Protein AF-A0A2Z6RQA3-F1 (afdb_monomer_lite)

Secondary structure (DSSP, 8-state):
-TTTTS---HHHHHHHIIIIIHHHHHHHHTT----HHHHHHHHHHHHHHHHHHTT--TTS-THHHHSTTTT-PPPHHHHHHHHHHHHHHHHHTS-SHHHHHHHHHHHHHHHHTT--S-GGG----TTS-S--TT-HHHHHHHHHHHTT-----SS--GGG----SSSBHHHHHHHH-TTS-HHHHHHHHHHHHTTT--BGGGGB-TTSSSBPPHHHHHHHTT----SSPPHHHHHHHHHHHT-TTHHHHHHHHHS---SSSSSSS----

Foldseek 3Di:
DVCQPDPDALVVLLCCCVPPVLVVVLVVCLLPDDDPVVLCVVCLVSLQSSCVRVVHDSPPDSCQLCPCVHNVRPRNVCVNLVVNLVVLVVLCPDPDPSVVVLVVLQLVLCLLLLPQAASLQDDDDPLHDCDDPPRSSSNSSSVCVVVVDHDDDPDPPPVRGDDDQFDFLLVLCCVLPVPDDPVLSSVLRNVCSVLVHTHPCVQADPVNPAGDDLVRSCVVSVHDPDDDDDPSVVVSRVSSVPDPCSVVSVVVRPDPPPDDDPDPPDDDD

pLDDT: mean 84.3, std 14.62, range [32.66, 95.56]

Organism: NCBI:txid94130

Radius of gyration: 26.57 Å; chains: 1; bounding box: 57×42×94 Å

Sequence (269 aa):
MAIRRKHITHAQAIYIVNTILLPRLEYRLKITIWEDGKYEEIFRPVMKEVKYKTRLPSNCHDNILLHSAQGKLKNLWRNQVGAQITEFLVTLNSKSKQADILKMRLKKAQLKLNITTCILLMEPDVTVPNKIQNNYAYNVMRKAHDYLFKFQPLAESEEWEIQIIGPSIRNFVYQQAPKMCKKDKELIIRKAAAFSIHGVLQLVTQDASGTLTWLQICDINKRPARGRIPRWFTLLRNLIQNAHDLENYYITSAKPNNKKRDSDINEKN

Structure (mmCIF, N/CA/C/O backbone):
data_AF-A0A2Z6RQA3-F1
#
_entry.id   AF-A0A2Z6RQA3-F1
#
loop_
_atom_site.group_PDB
_atom_site.id
_atom_site.type_symbol
_atom_site.label_atom_id
_atom_site.label_alt_id
_atom_site.label_comp_id
_atom_site.label_asym_id
_atom_site.label_entity_id
_atom_site.label_seq_id
_atom_site.pdbx_PDB_ins_code
_atom_site.Cartn_x
_atom_site.Cartn_y
_atom_site.Cartn_z
_atom_site.occupancy
_atom_site.B_iso_or_equiv
_atom_site.auth_seq_id
_atom_site.auth_comp_id
_atom_site.auth_asym_id
_atom_site.auth_atom_id
_atom_site.pdbx_PDB_model_num
ATOM 1 N N . MET A 1 1 ? 4.359 1.664 -34.649 1.00 51.19 1 MET A N 1
ATOM 2 C CA . MET A 1 1 ? 5.171 2.801 -34.143 1.00 51.19 1 MET A CA 1
ATOM 3 C C . MET A 1 1 ? 5.989 3.404 -35.288 1.00 51.19 1 MET A C 1
ATOM 5 O O . MET A 1 1 ? 6.329 2.674 -36.210 1.00 51.19 1 MET A O 1
ATOM 9 N N . ALA A 1 2 ? 6.353 4.693 -35.237 1.00 56.19 2 ALA A N 1
ATOM 10 C CA . ALA A 1 2 ? 7.110 5.389 -36.298 1.00 56.19 2 ALA A CA 1
ATOM 11 C C . ALA A 1 2 ? 8.529 4.825 -36.571 1.00 56.19 2 ALA A C 1
ATOM 13 O O . ALA A 1 2 ? 9.138 5.145 -37.588 1.00 56.19 2 ALA A O 1
ATOM 14 N N . ILE A 1 3 ? 9.055 3.971 -35.686 1.00 61.00 3 ILE A N 1
ATOM 15 C CA . ILE A 1 3 ? 10.410 3.399 -35.768 1.00 61.00 3 ILE A CA 1
ATOM 16 C C . ILE A 1 3 ? 10.509 2.234 -36.769 1.00 61.00 3 ILE A C 1
ATOM 18 O O . ILE A 1 3 ? 11.571 2.017 -37.354 1.00 61.00 3 ILE A O 1
ATOM 22 N N . ARG A 1 4 ? 9.410 1.511 -37.031 1.00 63.28 4 ARG A N 1
ATOM 23 C CA . ARG A 1 4 ? 9.416 0.309 -37.885 1.00 63.28 4 ARG A CA 1
ATOM 24 C C . ARG A 1 4 ? 10.016 0.571 -39.265 1.00 63.28 4 ARG A C 1
ATOM 26 O O . ARG A 1 4 ? 10.872 -0.182 -39.725 1.00 63.28 4 ARG A O 1
ATOM 33 N N . ARG A 1 5 ? 9.597 1.681 -39.880 1.00 69.88 5 ARG A N 1
ATOM 34 C CA . ARG A 1 5 ? 9.952 2.088 -41.248 1.00 69.88 5 ARG A CA 1
ATOM 35 C C . ARG A 1 5 ? 11.286 2.837 -41.349 1.00 69.88 5 ARG A C 1
ATOM 37 O O . ARG A 1 5 ? 11.742 3.084 -42.454 1.00 69.88 5 ARG A O 1
ATOM 44 N N . LYS A 1 6 ? 11.919 3.202 -40.226 1.00 73.88 6 LYS A N 1
ATOM 45 C CA . LYS A 1 6 ? 13.204 3.916 -40.248 1.00 73.88 6 LYS A CA 1
ATOM 46 C C . LYS A 1 6 ? 14.375 2.946 -40.412 1.00 73.88 6 LYS A C 1
ATOM 48 O O . LYS A 1 6 ? 14.418 1.905 -39.745 1.00 73.88 6 LYS A O 1
ATOM 53 N N . HIS A 1 7 ? 15.342 3.317 -41.250 1.00 78.19 7 HIS A N 1
ATOM 54 C CA . HIS A 1 7 ? 16.635 2.640 -41.375 1.00 78.19 7 HIS A CA 1
ATOM 55 C C . HIS A 1 7 ? 17.514 2.977 -40.165 1.00 78.19 7 HIS A C 1
ATOM 57 O O . HIS A 1 7 ? 18.368 3.852 -40.224 1.00 78.19 7 HIS A O 1
ATOM 63 N N . ILE A 1 8 ? 17.251 2.312 -39.041 1.00 85.31 8 ILE A N 1
ATOM 64 C CA . ILE A 1 8 ? 18.075 2.387 -37.831 1.00 85.31 8 ILE A CA 1
ATOM 65 C C . ILE A 1 8 ? 18.544 0.989 -37.440 1.00 85.31 8 ILE A C 1
ATOM 67 O O . ILE A 1 8 ? 17.827 0.005 -37.655 1.00 85.31 8 ILE A O 1
ATOM 71 N N . THR A 1 9 ? 19.735 0.905 -36.852 1.00 86.50 9 THR A N 1
ATOM 72 C CA . THR A 1 9 ? 20.283 -0.351 -36.33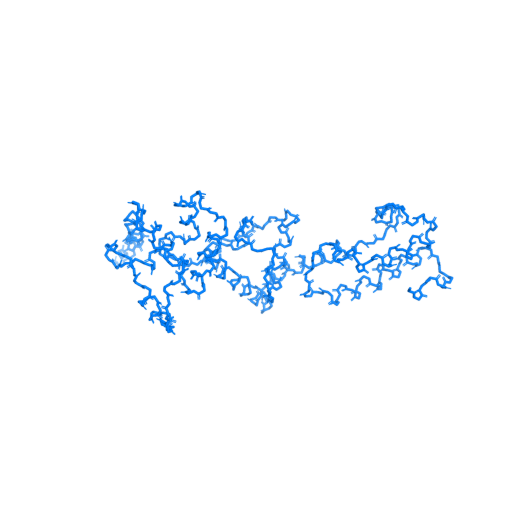2 1.00 86.50 9 THR A CA 1
ATOM 73 C C . THR A 1 9 ? 19.535 -0.791 -35.071 1.00 86.50 9 THR A C 1
ATOM 75 O O . THR A 1 9 ? 18.864 0.003 -34.404 1.00 86.50 9 THR A O 1
ATOM 78 N N . HIS A 1 10 ? 19.655 -2.070 -34.708 1.00 86.19 10 HIS A N 1
ATOM 79 C CA . HIS A 1 10 ? 19.066 -2.579 -33.468 1.00 86.19 10 HIS A CA 1
ATOM 80 C C . HIS A 1 10 ? 19.624 -1.859 -32.228 1.00 86.19 10 HIS A C 1
ATOM 82 O O . HIS A 1 10 ? 18.860 -1.514 -31.329 1.00 86.19 10 HIS A O 1
ATOM 88 N N . ALA A 1 11 ? 20.927 -1.557 -32.213 1.00 89.00 11 ALA A N 1
ATOM 89 C CA . ALA A 1 11 ? 21.574 -0.817 -31.134 1.00 89.00 11 ALA A CA 1
ATOM 90 C C . ALA A 1 11 ? 21.005 0.605 -30.998 1.00 89.00 11 ALA A C 1
ATOM 92 O O . ALA A 1 11 ? 20.689 1.038 -29.891 1.00 89.00 11 ALA A O 1
ATOM 93 N N . GLN A 1 12 ? 20.783 1.303 -32.118 1.00 90.44 12 GLN A N 1
ATOM 94 C CA . GLN A 1 12 ? 20.119 2.611 -32.123 1.00 90.44 12 GLN A CA 1
ATOM 95 C C . GLN A 1 12 ? 18.673 2.518 -31.614 1.00 90.44 12 GLN A C 1
ATOM 97 O O . GLN A 1 12 ? 18.237 3.376 -30.849 1.00 90.44 12 GLN A O 1
ATOM 102 N N . ALA A 1 13 ? 17.928 1.472 -31.990 1.00 90.06 13 ALA A N 1
ATOM 103 C CA . ALA A 1 13 ? 16.567 1.259 -31.500 1.00 90.06 13 ALA A CA 1
ATOM 104 C C . ALA A 1 13 ? 16.533 1.049 -29.975 1.00 90.06 13 ALA A C 1
ATOM 106 O O . ALA A 1 13 ? 15.758 1.710 -29.285 1.00 90.06 13 ALA A O 1
ATOM 107 N N . ILE A 1 14 ? 17.405 0.184 -29.445 1.00 91.38 14 ILE A N 1
ATOM 108 C CA . ILE A 1 14 ? 17.539 -0.063 -28.001 1.00 91.38 14 ILE A CA 1
ATOM 109 C C . ILE A 1 14 ? 17.954 1.217 -27.270 1.00 91.38 14 ILE A C 1
ATOM 111 O O . ILE A 1 14 ? 17.375 1.542 -26.234 1.00 91.38 14 ILE A O 1
ATOM 115 N N . TYR A 1 15 ? 18.898 1.981 -27.825 1.00 92.38 15 TYR A N 1
ATOM 116 C CA . TYR A 1 15 ? 19.316 3.264 -27.263 1.00 92.38 15 TYR A CA 1
ATOM 117 C C . TYR A 1 15 ? 18.152 4.258 -27.174 1.00 92.38 15 TYR A C 1
ATOM 119 O O . TYR A 1 15 ? 17.917 4.831 -26.114 1.00 92.38 15 TYR A O 1
ATOM 127 N N . ILE A 1 16 ? 17.368 4.425 -28.244 1.00 92.06 16 ILE A N 1
ATOM 128 C CA . ILE A 1 16 ? 16.188 5.305 -28.236 1.00 92.06 16 ILE A CA 1
ATOM 129 C C . ILE A 1 16 ? 15.188 4.861 -27.162 1.0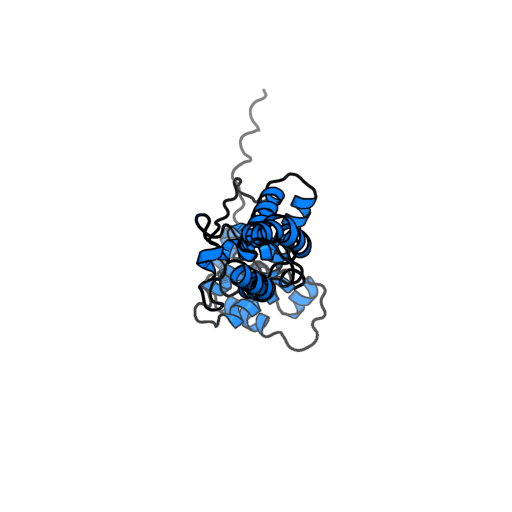0 92.06 16 ILE A C 1
ATOM 131 O O . ILE A 1 16 ? 14.645 5.698 -26.438 1.00 92.06 16 ILE A O 1
ATOM 135 N N . VAL A 1 17 ? 14.949 3.553 -27.028 1.00 92.81 17 VAL A N 1
ATOM 136 C CA . VAL A 1 17 ? 14.043 3.040 -25.994 1.00 92.81 17 VAL A CA 1
ATOM 137 C C . VAL A 1 17 ? 14.576 3.360 -24.597 1.00 92.81 17 VAL A C 1
ATOM 139 O O . VAL A 1 17 ? 13.856 3.951 -23.795 1.00 92.81 17 VAL A O 1
ATOM 142 N N . ASN A 1 18 ? 15.838 3.035 -24.322 1.00 93.94 18 ASN A N 1
ATOM 143 C CA . ASN A 1 18 ? 16.437 3.195 -22.999 1.00 93.94 18 ASN A CA 1
ATOM 144 C C . ASN A 1 18 ? 16.638 4.658 -22.583 1.00 93.94 18 ASN A C 1
ATOM 146 O O . ASN A 1 18 ? 16.478 4.972 -21.406 1.00 93.94 18 ASN A O 1
ATOM 150 N N . THR A 1 19 ? 17.000 5.529 -23.524 1.00 94.06 19 THR A N 1
ATOM 151 C CA . THR A 1 19 ? 17.442 6.904 -23.242 1.00 94.06 19 THR A CA 1
ATOM 152 C C . THR A 1 19 ? 16.334 7.934 -23.453 1.00 94.06 19 THR A C 1
ATOM 154 O O . THR A 1 19 ? 16.368 8.999 -22.848 1.00 94.06 19 THR A O 1
ATOM 157 N N . ILE A 1 20 ? 15.335 7.643 -24.293 1.00 93.06 20 ILE A N 1
ATOM 158 C CA . ILE A 1 20 ? 14.270 8.605 -24.619 1.00 93.06 20 ILE A CA 1
ATOM 159 C C . ILE A 1 20 ? 12.913 8.096 -24.150 1.00 93.06 20 ILE A C 1
ATOM 161 O O . ILE A 1 20 ? 12.200 8.804 -23.438 1.00 93.06 20 ILE A O 1
ATOM 165 N N . LEU A 1 21 ? 12.523 6.886 -24.560 1.00 93.06 21 LEU A N 1
ATOM 166 C CA . LEU A 1 21 ? 11.172 6.397 -24.293 1.00 93.06 21 LEU A CA 1
ATOM 167 C C . LEU A 1 21 ? 10.963 6.089 -22.811 1.00 93.06 21 LEU A C 1
ATOM 169 O O . LEU A 1 21 ? 9.986 6.563 -22.235 1.00 93.06 21 LEU A O 1
ATOM 173 N N . LEU A 1 22 ? 11.867 5.316 -22.204 1.00 92.88 22 LEU A N 1
ATOM 174 C CA . LEU A 1 22 ? 11.743 4.923 -20.804 1.00 92.88 22 LEU A CA 1
ATOM 175 C C . LEU A 1 22 ? 11.739 6.133 -19.863 1.00 92.88 22 LEU A C 1
ATOM 177 O O . LEU A 1 22 ? 10.784 6.218 -19.101 1.00 92.88 22 LEU A O 1
ATOM 181 N N . PRO A 1 23 ? 12.652 7.121 -19.961 1.00 93.00 23 PRO A N 1
ATOM 182 C CA . PRO A 1 23 ? 12.587 8.305 -19.099 1.00 93.00 23 PRO A CA 1
ATOM 183 C C . PRO A 1 23 ? 11.299 9.122 -19.273 1.00 93.00 23 PRO A C 1
ATOM 185 O O . PRO A 1 23 ? 10.740 9.633 -18.304 1.00 93.00 23 PRO A O 1
ATOM 188 N N . ARG A 1 24 ? 10.771 9.222 -20.503 1.00 94.06 24 ARG A N 1
ATOM 189 C CA . ARG A 1 24 ? 9.484 9.897 -20.751 1.00 94.06 24 ARG A CA 1
ATOM 190 C C . ARG A 1 24 ? 8.316 9.158 -20.108 1.00 94.06 24 ARG A C 1
ATOM 192 O O . ARG A 1 24 ? 7.432 9.804 -19.548 1.00 94.06 24 ARG A O 1
ATOM 199 N N . LEU A 1 25 ? 8.293 7.829 -20.208 1.00 92.50 25 LEU A N 1
ATOM 200 C CA . LEU A 1 25 ? 7.291 7.008 -19.532 1.00 92.50 25 LEU A CA 1
ATOM 201 C C . LEU A 1 25 ? 7.449 7.114 -18.016 1.00 92.50 25 LEU A C 1
ATOM 203 O O . LEU A 1 25 ? 6.456 7.317 -17.331 1.00 92.50 25 LEU A O 1
ATOM 207 N N . GLU A 1 26 ? 8.678 7.080 -17.512 1.00 91.50 26 GLU A N 1
ATOM 208 C CA . GLU A 1 26 ? 8.975 7.174 -16.087 1.00 91.50 26 GLU A CA 1
ATOM 209 C C . GLU A 1 26 ? 8.434 8.458 -15.471 1.00 91.50 26 GLU A C 1
ATOM 211 O O . GLU A 1 26 ? 7.693 8.421 -14.487 1.00 91.50 26 GLU A O 1
ATOM 216 N N . TYR A 1 27 ? 8.684 9.587 -16.133 1.00 92.81 27 TYR A N 1
ATOM 217 C CA . TYR A 1 27 ? 8.136 10.874 -15.729 1.00 92.81 27 TYR A CA 1
ATOM 218 C C . TYR A 1 27 ? 6.599 10.892 -15.737 1.00 92.81 27 TYR A C 1
ATOM 220 O O . TYR A 1 27 ? 5.971 11.349 -14.781 1.00 92.81 27 TYR A O 1
ATOM 228 N N . ARG A 1 28 ? 5.964 10.371 -16.796 1.00 91.44 28 ARG A N 1
ATOM 229 C CA . ARG A 1 28 ? 4.493 10.339 -16.919 1.00 91.44 28 ARG A CA 1
ATOM 230 C C . ARG A 1 28 ? 3.838 9.413 -15.894 1.00 91.44 28 ARG A C 1
ATOM 232 O O . ARG A 1 28 ? 2.725 9.686 -15.451 1.00 91.44 28 ARG A O 1
ATOM 239 N N . LEU A 1 29 ? 4.517 8.332 -15.525 1.00 91.38 29 LEU A N 1
ATOM 240 C CA . LEU A 1 29 ? 4.022 7.308 -14.609 1.00 91.38 29 LEU A CA 1
ATOM 241 C C . LEU A 1 29 ? 4.475 7.522 -13.168 1.00 91.38 29 LEU A C 1
ATOM 243 O O . LEU A 1 29 ? 4.077 6.757 -12.296 1.00 91.38 29 LEU A O 1
ATOM 247 N N . LYS A 1 30 ? 5.240 8.582 -12.893 1.00 89.25 30 LYS A N 1
ATOM 248 C CA . LYS A 1 30 ? 5.868 8.855 -11.598 1.00 89.25 30 LYS A CA 1
ATOM 249 C C . LYS A 1 30 ? 4.939 8.621 -10.405 1.00 89.25 30 LYS A C 1
ATOM 251 O O . LYS A 1 30 ? 5.277 7.865 -9.506 1.00 89.25 30 LYS A O 1
ATOM 256 N N . ILE A 1 31 ? 3.732 9.185 -10.441 1.00 88.06 31 ILE A N 1
ATOM 257 C CA . ILE A 1 31 ? 2.745 9.113 -9.345 1.00 88.06 31 ILE A CA 1
ATOM 258 C C . ILE A 1 31 ? 1.706 7.990 -9.497 1.00 88.06 31 ILE A C 1
ATOM 260 O O . ILE A 1 31 ? 0.709 7.957 -8.771 1.00 88.06 31 ILE A O 1
ATOM 264 N N . THR A 1 32 ? 1.902 7.082 -10.451 1.00 88.31 32 THR A N 1
ATOM 265 C CA . THR A 1 32 ? 0.943 6.028 -10.787 1.00 88.31 32 THR A CA 1
ATOM 266 C C . THR A 1 32 ? 1.573 4.659 -10.594 1.00 88.31 32 THR A C 1
ATOM 268 O O . THR A 1 32 ? 2.633 4.370 -11.136 1.00 88.31 32 THR A O 1
ATOM 271 N N . ILE A 1 33 ? 0.888 3.797 -9.841 1.00 89.44 33 ILE A N 1
ATOM 272 C CA . ILE A 1 33 ? 1.284 2.398 -9.660 1.00 89.44 33 ILE A CA 1
ATOM 273 C C . ILE A 1 33 ? 0.252 1.493 -10.308 1.00 89.44 33 ILE A C 1
ATOM 275 O O . ILE A 1 33 ? -0.951 1.549 -9.995 1.00 89.44 33 ILE A O 1
ATOM 279 N N . TRP A 1 34 ? 0.758 0.648 -11.198 1.00 89.06 34 TRP A N 1
ATOM 280 C CA . TRP A 1 34 ? 0.010 -0.403 -11.861 1.00 89.06 34 TRP A CA 1
ATOM 281 C C . TRP A 1 34 ? 0.427 -1.796 -11.399 1.00 89.06 34 TRP A C 1
ATOM 283 O O . TRP A 1 34 ? 1.461 -1.995 -10.761 1.00 89.06 34 TRP A O 1
ATOM 293 N N . GLU A 1 35 ? -0.420 -2.754 -11.749 1.00 87.50 35 GLU A N 1
ATOM 294 C CA . GLU A 1 35 ? -0.085 -4.172 -11.740 1.00 87.50 35 GLU A CA 1
ATOM 295 C C . GLU A 1 35 ? 0.927 -4.474 -12.852 1.00 87.50 35 GLU A C 1
ATOM 297 O O . GLU A 1 35 ? 0.943 -3.801 -13.887 1.00 87.50 35 GLU A O 1
ATOM 302 N N . ASP A 1 36 ? 1.760 -5.496 -12.651 1.00 88.19 36 ASP A N 1
ATOM 303 C CA . ASP A 1 36 ? 2.897 -5.780 -13.538 1.00 88.19 36 ASP A CA 1
ATOM 304 C C . ASP A 1 36 ? 2.444 -6.063 -14.978 1.00 88.19 36 ASP A C 1
ATOM 306 O O . ASP A 1 36 ? 2.992 -5.499 -15.928 1.00 88.19 36 ASP A O 1
ATOM 310 N N . GLY A 1 37 ? 1.339 -6.800 -15.137 1.00 89.75 37 GLY A N 1
ATOM 311 C CA . GLY A 1 37 ? 0.752 -7.093 -16.446 1.00 89.75 37 GLY A CA 1
ATOM 312 C C . GLY A 1 37 ? 0.342 -5.848 -17.242 1.00 89.75 37 GLY A C 1
ATOM 313 O O . GLY A 1 37 ? 0.373 -5.867 -18.474 1.00 89.75 37 GLY A O 1
ATOM 314 N N . LYS A 1 38 ? 0.022 -4.725 -16.580 1.00 91.44 38 LYS A N 1
ATOM 315 C CA . LYS A 1 38 ? -0.343 -3.487 -17.284 1.00 91.44 38 LYS A CA 1
ATOM 316 C C . LYS A 1 38 ? 0.871 -2.790 -17.893 1.00 91.44 38 LYS A C 1
ATOM 318 O O . LYS A 1 38 ? 0.775 -2.241 -18.991 1.00 91.44 38 LYS A O 1
ATOM 323 N N . TYR A 1 39 ? 2.017 -2.834 -17.211 1.00 91.88 39 TYR A N 1
ATOM 324 C CA . TYR A 1 39 ? 3.273 -2.344 -17.779 1.00 91.88 39 TYR A CA 1
ATOM 325 C C . TYR A 1 39 ? 3.670 -3.171 -19.003 1.00 91.88 39 TYR A C 1
ATOM 327 O O . TYR A 1 39 ? 4.063 -2.604 -20.023 1.00 91.88 39 TYR A O 1
ATOM 335 N N . GLU A 1 40 ? 3.517 -4.495 -18.929 1.00 90.12 40 GLU A N 1
ATOM 336 C CA . GLU A 1 40 ? 3.791 -5.394 -20.052 1.00 90.12 40 GLU A CA 1
ATOM 337 C C . GLU A 1 40 ? 2.869 -5.130 -21.242 1.00 90.12 40 GLU A C 1
ATOM 339 O O . GLU A 1 40 ? 3.342 -5.048 -22.373 1.00 90.12 40 GLU A O 1
ATOM 344 N N . GLU A 1 41 ? 1.569 -4.940 -21.008 1.00 92.50 41 GLU A N 1
ATOM 345 C CA . GLU A 1 41 ? 0.598 -4.599 -22.053 1.00 92.50 41 GLU A CA 1
ATOM 346 C C . GLU A 1 41 ? 1.013 -3.335 -22.820 1.00 92.50 41 GLU A C 1
ATOM 348 O O . GLU A 1 41 ? 1.044 -3.334 -24.053 1.00 92.50 41 GLU A O 1
ATOM 353 N N . ILE A 1 42 ? 1.395 -2.281 -22.094 1.00 90.94 42 ILE A N 1
ATOM 354 C CA . ILE A 1 42 ? 1.804 -0.994 -22.669 1.00 90.94 42 ILE A CA 1
ATOM 355 C C . ILE A 1 42 ? 3.152 -1.094 -23.382 1.00 90.94 42 ILE A C 1
ATOM 357 O O . ILE A 1 42 ? 3.359 -0.442 -24.408 1.00 90.94 42 ILE A O 1
ATOM 361 N N . PHE A 1 43 ? 4.074 -1.909 -22.870 1.00 91.62 43 PHE A N 1
ATOM 362 C CA . PHE A 1 43 ? 5.405 -2.062 -23.453 1.00 91.62 43 PHE A CA 1
ATOM 363 C C . PHE A 1 43 ? 5.453 -3.085 -24.598 1.00 91.62 43 PHE A C 1
ATOM 365 O O . PHE A 1 43 ? 6.382 -3.072 -25.408 1.00 91.62 43 PHE A O 1
ATOM 372 N N . ARG A 1 44 ? 4.427 -3.931 -24.741 1.00 91.25 44 ARG A N 1
ATOM 373 C CA . ARG A 1 44 ? 4.327 -4.969 -25.779 1.00 91.25 44 ARG A CA 1
ATOM 374 C C . ARG A 1 44 ? 4.572 -4.456 -27.205 1.00 91.25 44 ARG A C 1
ATOM 376 O O . ARG A 1 44 ? 5.295 -5.129 -27.943 1.00 91.25 44 ARG A O 1
ATOM 383 N N . PRO A 1 45 ? 4.032 -3.300 -27.644 1.00 91.25 45 PRO A N 1
ATOM 384 C CA . PRO A 1 45 ? 4.320 -2.774 -28.975 1.00 91.25 45 PRO A CA 1
ATOM 385 C C . PRO A 1 45 ? 5.800 -2.425 -29.155 1.00 91.25 45 PRO A C 1
ATOM 387 O O . PRO A 1 45 ? 6.359 -2.714 -30.206 1.00 91.25 45 PRO A O 1
ATOM 390 N N . VAL A 1 46 ? 6.448 -1.864 -28.128 1.00 90.75 46 VAL A N 1
ATOM 391 C CA . VAL A 1 46 ? 7.887 -1.548 -28.147 1.00 90.75 46 VAL A CA 1
ATOM 392 C C . VAL A 1 46 ? 8.696 -2.827 -28.304 1.00 90.75 46 VAL A C 1
ATOM 394 O O . VAL A 1 46 ? 9.559 -2.910 -29.174 1.00 90.75 46 VAL A O 1
ATOM 397 N N . MET A 1 47 ? 8.363 -3.849 -27.515 1.00 91.19 47 MET A N 1
ATOM 398 C CA . MET A 1 47 ? 9.036 -5.143 -27.557 1.00 91.19 47 MET A CA 1
ATOM 399 C C . MET A 1 47 ? 8.955 -5.791 -28.946 1.00 91.19 47 MET A C 1
ATOM 401 O O . MET A 1 47 ? 9.964 -6.260 -29.470 1.00 91.19 47 MET A O 1
ATOM 405 N N . LYS A 1 48 ? 7.778 -5.756 -29.589 1.00 90.50 48 LYS A N 1
ATOM 406 C CA . LYS A 1 48 ? 7.597 -6.261 -30.962 1.00 90.50 48 LYS A CA 1
ATOM 407 C C . LYS A 1 48 ? 8.502 -5.545 -31.969 1.00 90.50 48 LYS A C 1
ATOM 409 O O . LYS A 1 48 ? 9.099 -6.196 -32.823 1.00 90.50 48 LYS A O 1
ATOM 414 N N . GLU A 1 49 ? 8.615 -4.224 -31.868 1.00 88.75 49 GLU A N 1
ATOM 415 C CA . GLU A 1 49 ? 9.455 -3.426 -32.769 1.00 88.75 49 GLU A CA 1
ATOM 416 C C . GLU A 1 49 ? 10.950 -3.706 -32.548 1.00 88.75 49 GLU A C 1
ATOM 418 O O . GLU A 1 49 ? 11.700 -3.829 -33.517 1.00 88.75 49 GLU A O 1
ATOM 423 N N . VAL A 1 50 ? 11.389 -3.862 -31.293 1.00 89.88 50 VAL A N 1
ATOM 424 C CA . VAL A 1 50 ? 12.786 -4.205 -30.983 1.00 89.88 50 VAL A CA 1
ATOM 425 C C . VAL A 1 50 ? 13.131 -5.598 -31.510 1.00 89.88 50 VAL A C 1
ATOM 427 O O . VAL A 1 50 ? 14.139 -5.722 -32.201 1.00 89.88 50 VAL A O 1
ATOM 430 N N . LYS A 1 51 ? 12.276 -6.611 -31.289 1.00 91.38 51 LYS A N 1
ATOM 431 C CA . LYS A 1 51 ? 12.468 -7.968 -31.843 1.00 91.38 51 LYS A CA 1
ATOM 432 C C . LYS A 1 51 ? 12.607 -7.957 -33.362 1.00 91.38 51 LYS A C 1
ATOM 434 O O . LYS A 1 51 ? 13.505 -8.589 -33.909 1.00 91.38 51 LYS A O 1
ATOM 439 N N . TYR A 1 52 ? 11.759 -7.186 -34.043 1.00 90.44 52 TYR A N 1
ATOM 440 C CA . TYR A 1 52 ? 11.846 -7.027 -35.493 1.00 90.44 52 TYR A CA 1
ATOM 441 C C . TYR A 1 52 ? 13.199 -6.438 -35.923 1.00 90.44 52 TYR A C 1
ATOM 443 O O . TYR A 1 52 ? 13.829 -6.939 -36.852 1.00 90.44 52 TYR A O 1
ATOM 451 N N . LYS A 1 53 ? 13.691 -5.403 -35.226 1.00 88.00 53 LYS A N 1
ATOM 452 C CA . LYS A 1 53 ? 14.986 -4.770 -35.535 1.00 88.00 53 LYS A CA 1
ATOM 453 C C . LYS A 1 53 ? 16.186 -5.658 -35.201 1.00 88.00 53 LYS A C 1
ATOM 455 O O . LYS A 1 53 ? 17.192 -5.571 -35.899 1.00 88.00 53 LYS A O 1
ATOM 460 N N . THR A 1 54 ? 16.088 -6.519 -34.191 1.00 87.25 54 THR A N 1
ATOM 461 C CA . THR A 1 54 ? 17.125 -7.506 -33.846 1.00 87.25 54 THR A CA 1
ATOM 462 C C . THR A 1 54 ? 17.038 -8.791 -34.669 1.00 87.25 54 THR A C 1
ATOM 464 O O . THR A 1 54 ? 17.843 -9.690 -34.449 1.00 87.25 54 THR A O 1
ATOM 467 N N . ARG A 1 55 ? 16.092 -8.887 -35.618 1.00 88.50 55 ARG A N 1
ATOM 468 C CA . ARG A 1 55 ? 15.811 -10.100 -36.408 1.00 88.50 55 ARG A CA 1
ATOM 469 C C . ARG A 1 55 ? 15.474 -11.319 -35.540 1.00 88.50 55 ARG A C 1
ATOM 471 O O . ARG A 1 55 ? 15.680 -12.455 -35.956 1.00 88.50 55 ARG A O 1
ATOM 478 N N . LEU A 1 56 ? 14.944 -11.088 -34.339 1.00 89.75 56 LEU A N 1
ATOM 479 C CA . LEU A 1 56 ? 14.452 -12.159 -33.484 1.00 89.75 56 LEU A CA 1
ATOM 480 C C . LEU A 1 56 ? 13.029 -12.552 -33.902 1.00 89.75 56 LEU A C 1
ATOM 482 O O . LEU A 1 56 ? 12.216 -11.672 -34.213 1.00 89.75 56 LEU A O 1
ATOM 486 N N . PRO A 1 57 ? 12.687 -13.850 -33.848 1.00 89.56 57 PRO A N 1
ATOM 487 C CA . PRO A 1 57 ? 11.315 -14.307 -34.012 1.00 89.56 57 PRO A CA 1
ATOM 488 C C . PRO A 1 57 ? 10.360 -13.599 -33.043 1.00 89.56 57 PRO A C 1
ATOM 490 O O . PRO A 1 57 ? 10.704 -13.318 -31.894 1.00 89.56 57 PRO A O 1
ATOM 493 N N . SER A 1 58 ? 9.123 -13.334 -33.464 1.00 84.94 58 SER A N 1
ATOM 494 C CA . SER A 1 58 ? 8.141 -12.644 -32.612 1.00 84.94 58 SER A CA 1
ATOM 495 C C . SER A 1 58 ? 7.788 -13.423 -31.338 1.00 84.94 58 SER A C 1
ATOM 497 O O . SER A 1 58 ? 7.460 -12.807 -30.323 1.00 84.94 58 SER A O 1
ATOM 499 N N . ASN A 1 59 ? 7.877 -14.757 -31.393 1.00 86.81 59 ASN A N 1
ATOM 500 C CA . ASN A 1 59 ? 7.656 -15.691 -30.283 1.00 86.81 59 ASN A CA 1
ATOM 501 C C . ASN A 1 59 ? 8.898 -15.906 -29.395 1.00 86.81 59 ASN A C 1
ATOM 503 O O . ASN A 1 59 ? 8.798 -16.584 -28.378 1.00 86.81 59 ASN A O 1
ATOM 507 N N . CYS A 1 60 ? 10.051 -15.330 -29.750 1.00 88.75 60 CYS A N 1
ATOM 508 C CA . CYS A 1 60 ? 11.263 -15.384 -28.936 1.00 88.75 60 CYS A CA 1
ATOM 509 C C . CYS A 1 60 ? 10.992 -14.822 -27.535 1.00 88.75 60 CYS A C 1
ATOM 511 O O . CYS A 1 60 ? 10.319 -13.800 -27.409 1.00 88.75 60 CYS A O 1
ATOM 513 N N . HIS A 1 61 ? 11.534 -15.438 -26.484 1.00 90.44 61 HIS A N 1
ATOM 514 C CA . HIS A 1 61 ? 11.320 -14.966 -25.117 1.00 90.44 61 HIS A CA 1
ATOM 515 C C . HIS A 1 61 ? 11.967 -13.583 -24.890 1.00 90.44 61 HIS A C 1
ATOM 517 O O . HIS A 1 61 ? 13.115 -13.358 -25.280 1.00 90.44 61 HIS A O 1
ATOM 523 N N . ASP A 1 62 ? 11.256 -12.661 -24.228 1.00 90.19 62 ASP A N 1
ATOM 524 C CA . ASP A 1 62 ? 11.693 -11.263 -24.033 1.00 90.19 62 ASP A CA 1
ATOM 525 C C . ASP A 1 62 ? 13.004 -11.153 -23.240 1.00 90.19 62 ASP A C 1
ATOM 527 O O . ASP A 1 62 ? 13.794 -10.235 -23.458 1.00 90.19 62 ASP A O 1
ATOM 531 N N . ASN A 1 63 ? 13.268 -12.123 -22.361 1.00 89.00 63 ASN A N 1
ATOM 532 C CA . ASN A 1 63 ? 14.496 -12.205 -21.562 1.00 89.00 63 ASN A CA 1
ATOM 533 C C . ASN A 1 63 ? 15.783 -12.080 -22.389 1.00 89.00 63 ASN A C 1
ATOM 535 O O . ASN A 1 63 ? 16.734 -11.495 -21.888 1.00 89.00 63 ASN A O 1
ATOM 539 N N . ILE A 1 64 ? 15.814 -12.546 -23.642 1.00 90.38 64 ILE A N 1
ATOM 540 C CA . ILE A 1 64 ? 16.992 -12.400 -24.520 1.00 90.38 64 ILE A CA 1
ATOM 541 C C . ILE A 1 64 ? 17.321 -10.919 -24.762 1.00 90.38 64 ILE A C 1
ATOM 543 O O . ILE A 1 64 ? 18.480 -10.505 -24.747 1.00 90.38 64 ILE A O 1
ATOM 547 N N . LEU A 1 65 ? 16.291 -10.085 -24.924 1.00 91.19 65 LEU A N 1
ATOM 548 C CA . LEU A 1 65 ? 16.461 -8.644 -25.092 1.00 91.19 65 LEU A CA 1
ATOM 549 C C . LEU A 1 65 ? 16.735 -7.936 -23.762 1.00 91.19 65 LEU A C 1
ATOM 551 O O . LEU A 1 65 ? 17.503 -6.976 -23.720 1.00 91.19 65 LEU A O 1
ATOM 555 N N . LEU A 1 66 ? 16.112 -8.407 -22.682 1.00 90.44 66 LEU A N 1
ATOM 556 C CA . LEU A 1 66 ? 16.217 -7.794 -21.358 1.00 90.44 66 LEU A CA 1
ATOM 557 C C . LEU A 1 66 ? 17.518 -8.136 -20.619 1.00 90.44 66 LEU A C 1
ATOM 559 O O . LEU A 1 66 ? 17.885 -7.449 -19.666 1.00 90.44 66 LEU A O 1
ATOM 563 N N . HIS A 1 67 ? 18.210 -9.200 -21.026 1.00 88.94 67 HIS A N 1
ATOM 564 C CA . HIS A 1 67 ? 19.446 -9.630 -20.392 1.00 88.94 67 HIS A CA 1
ATOM 565 C C . HIS A 1 67 ? 20.585 -8.633 -20.661 1.00 88.94 67 HIS A C 1
ATOM 567 O O . HIS A 1 67 ? 20.828 -8.221 -21.800 1.00 88.94 67 HIS A O 1
ATOM 573 N N . SER A 1 68 ? 21.320 -8.266 -19.608 1.00 81.44 68 SER A N 1
ATOM 574 C CA . SER A 1 68 ? 22.381 -7.249 -19.652 1.00 81.44 68 SER A CA 1
ATOM 575 C C . SER A 1 68 ? 23.558 -7.632 -20.555 1.00 81.44 68 SER A C 1
ATOM 577 O O . SER A 1 68 ? 24.181 -6.752 -21.147 1.00 81.44 68 SER A O 1
ATOM 579 N N . ALA A 1 69 ? 23.851 -8.926 -20.703 1.00 78.88 69 ALA A N 1
ATOM 580 C CA . ALA A 1 69 ? 24.931 -9.392 -21.577 1.00 78.88 69 ALA A CA 1
ATOM 581 C C . ALA A 1 69 ? 24.541 -9.453 -23.065 1.00 78.88 69 ALA A C 1
ATOM 583 O O . ALA A 1 69 ? 25.422 -9.503 -23.915 1.00 78.88 69 ALA A O 1
ATOM 584 N N . GLN A 1 70 ? 23.242 -9.467 -23.386 1.00 79.06 70 GLN A N 1
ATOM 585 C CA . GLN A 1 70 ? 22.749 -9.681 -24.751 1.00 79.06 70 GLN A CA 1
ATOM 586 C C . GLN A 1 70 ? 22.093 -8.409 -25.293 1.00 79.06 70 GLN A C 1
ATOM 588 O O . GLN A 1 70 ? 22.751 -7.593 -25.935 1.00 79.06 70 GLN A O 1
ATOM 593 N N . GLY A 1 71 ? 20.800 -8.215 -25.029 1.00 77.81 71 GLY A N 1
ATOM 594 C CA . GLY A 1 71 ? 20.053 -7.112 -25.625 1.00 77.81 71 GLY A CA 1
ATOM 595 C C . GLY A 1 71 ? 20.172 -5.774 -24.901 1.00 77.81 71 GLY A C 1
ATOM 596 O O . GLY A 1 71 ? 19.897 -4.752 -25.522 1.00 77.81 71 GLY A O 1
ATOM 597 N N . LYS A 1 72 ? 20.572 -5.737 -23.618 1.00 88.50 72 LYS A N 1
ATOM 598 C CA . LYS A 1 72 ? 20.690 -4.495 -22.814 1.00 88.50 72 LYS A CA 1
ATOM 599 C C . LYS A 1 72 ? 19.427 -3.614 -22.817 1.00 88.50 72 LYS A C 1
ATOM 601 O O . LYS A 1 72 ? 19.488 -2.436 -22.454 1.00 88.50 72 LYS A O 1
ATOM 606 N N . LEU A 1 73 ? 18.275 -4.149 -23.220 1.00 91.81 73 LEU A N 1
ATOM 607 C CA . LEU A 1 73 ? 17.010 -3.432 -23.197 1.00 91.81 73 LEU A CA 1
ATOM 608 C C . LEU A 1 73 ? 16.534 -3.373 -21.751 1.00 91.81 73 LEU A C 1
ATOM 610 O O . LEU A 1 73 ? 16.376 -4.404 -21.100 1.00 91.81 73 LEU A O 1
ATOM 614 N N . LYS A 1 74 ? 16.290 -2.175 -21.227 1.00 91.31 74 LYS A N 1
ATOM 615 C CA . LYS A 1 74 ? 15.770 -2.068 -19.870 1.00 91.31 74 LYS A CA 1
ATOM 616 C C . LYS A 1 74 ? 14.289 -2.442 -19.855 1.00 91.31 74 LYS A C 1
ATOM 618 O O . LYS A 1 74 ? 13.519 -2.085 -20.747 1.00 91.31 74 LYS A O 1
ATOM 623 N N . ASN A 1 75 ? 13.890 -3.159 -18.814 1.00 88.94 75 ASN A N 1
ATOM 624 C CA . ASN A 1 75 ? 12.500 -3.523 -18.602 1.00 88.94 75 ASN A CA 1
ATOM 625 C C . ASN A 1 75 ? 11.738 -2.326 -17.999 1.00 88.94 75 ASN A C 1
ATOM 627 O O . ASN A 1 75 ? 12.169 -1.772 -16.986 1.00 88.94 75 ASN A O 1
ATOM 631 N N . LEU A 1 76 ? 10.605 -1.947 -18.607 1.00 90.31 76 LEU A N 1
ATOM 632 C CA . LEU A 1 76 ? 9.791 -0.816 -18.151 1.00 90.31 76 LEU A CA 1
ATOM 633 C C . LEU A 1 76 ? 9.317 -0.979 -16.703 1.00 90.31 76 LEU A C 1
ATOM 635 O O . LEU A 1 76 ? 9.484 -0.052 -15.917 1.00 90.31 76 LEU A O 1
ATOM 639 N N . TRP A 1 77 ? 8.738 -2.131 -16.346 1.00 90.88 77 TRP A N 1
ATOM 640 C CA . TRP A 1 77 ? 8.199 -2.336 -15.001 1.00 90.88 77 TRP A CA 1
ATOM 641 C C . TRP A 1 77 ? 9.316 -2.314 -13.957 1.00 90.88 77 TRP A C 1
ATOM 643 O O . TRP A 1 77 ? 9.164 -1.659 -12.930 1.00 90.88 77 TRP A O 1
ATOM 653 N N . ARG A 1 78 ? 10.465 -2.951 -14.240 1.00 89.62 78 ARG A N 1
ATOM 654 C CA . ARG A 1 78 ? 11.614 -2.989 -13.311 1.00 89.62 78 ARG A CA 1
ATOM 655 C C . ARG A 1 78 ? 12.158 -1.598 -13.054 1.00 89.62 78 ARG A C 1
ATOM 657 O O . ARG A 1 78 ? 12.364 -1.229 -11.903 1.00 89.62 78 ARG A O 1
ATOM 664 N N . ASN A 1 79 ? 12.362 -0.832 -14.125 1.00 90.88 79 ASN A N 1
ATOM 665 C CA . ASN A 1 79 ? 12.831 0.541 -14.012 1.00 90.88 79 ASN A CA 1
ATOM 666 C C . ASN A 1 79 ? 11.835 1.401 -13.235 1.00 90.88 79 ASN A C 1
ATOM 668 O O . ASN A 1 79 ? 12.244 2.105 -12.319 1.00 90.88 79 ASN A O 1
ATOM 672 N N . GLN A 1 80 ? 10.544 1.317 -13.570 1.00 93.38 80 GLN A N 1
ATOM 673 C CA . GLN A 1 80 ? 9.520 2.145 -12.943 1.00 93.38 80 GLN A CA 1
ATOM 674 C C . GLN A 1 80 ? 9.386 1.851 -11.452 1.00 93.38 80 GLN A C 1
ATOM 676 O O . GLN A 1 80 ? 9.445 2.764 -10.633 1.00 93.38 80 GLN A O 1
ATOM 681 N N . VAL A 1 81 ? 9.204 0.577 -11.098 1.00 93.06 81 VAL A N 1
ATOM 682 C CA . VAL A 1 81 ? 9.021 0.156 -9.707 1.00 93.06 81 VAL A CA 1
ATOM 683 C C . VAL A 1 81 ? 10.281 0.456 -8.900 1.00 93.06 81 VAL A C 1
ATOM 685 O O . VAL A 1 81 ? 10.174 0.989 -7.799 1.00 93.06 81 VAL A O 1
ATOM 688 N N . GLY A 1 82 ? 11.466 0.199 -9.465 1.00 92.88 82 GLY A N 1
ATOM 689 C CA . GLY A 1 82 ? 12.740 0.557 -8.845 1.00 92.88 82 GLY A CA 1
ATOM 690 C C . GLY A 1 82 ? 12.832 2.053 -8.547 1.00 92.88 82 GLY A C 1
ATOM 691 O O . GLY A 1 82 ? 13.018 2.429 -7.395 1.00 92.88 82 GLY A O 1
ATOM 692 N N . ALA A 1 83 ? 12.610 2.907 -9.551 1.00 93.38 83 ALA A N 1
ATOM 693 C CA . ALA A 1 83 ? 12.652 4.360 -9.390 1.00 93.38 83 ALA A CA 1
ATOM 694 C C . ALA A 1 83 ? 11.649 4.864 -8.337 1.00 93.38 83 ALA A C 1
ATOM 696 O O . ALA A 1 83 ? 12.004 5.672 -7.480 1.00 93.38 83 ALA A O 1
ATOM 697 N N . GLN A 1 84 ? 10.416 4.350 -8.351 1.00 95.12 84 GLN A N 1
ATOM 698 C CA . GLN A 1 84 ? 9.370 4.734 -7.399 1.00 95.12 84 GLN A CA 1
ATOM 699 C C . GLN A 1 84 ? 9.699 4.319 -5.962 1.00 95.12 84 GLN A C 1
ATOM 701 O O . GLN A 1 84 ? 9.503 5.115 -5.043 1.00 95.12 84 GLN A O 1
ATOM 706 N N . ILE A 1 85 ? 10.202 3.098 -5.755 1.00 95.00 85 ILE A N 1
ATOM 707 C CA . ILE A 1 85 ? 10.619 2.616 -4.432 1.00 95.00 85 ILE A CA 1
ATOM 708 C C . ILE A 1 85 ? 11.821 3.423 -3.936 1.00 95.00 85 ILE A C 1
ATOM 710 O O . ILE A 1 85 ? 11.821 3.867 -2.788 1.00 95.00 85 ILE A O 1
ATOM 714 N N . THR A 1 86 ? 12.817 3.670 -4.791 1.00 94.62 86 THR A N 1
ATOM 715 C CA . THR A 1 86 ? 13.984 4.487 -4.439 1.00 94.62 86 THR A CA 1
ATOM 716 C C . THR A 1 86 ? 13.572 5.905 -4.052 1.00 94.62 86 THR A C 1
ATOM 718 O O . THR A 1 86 ? 13.961 6.375 -2.986 1.00 94.62 86 THR A O 1
ATOM 721 N N . GLU A 1 87 ? 12.744 6.577 -4.855 1.00 94.44 87 GLU A N 1
ATOM 722 C CA . GLU A 1 87 ? 12.255 7.922 -4.533 1.00 94.44 87 GLU A CA 1
ATOM 723 C C . GLU A 1 87 ? 11.447 7.930 -3.230 1.00 94.44 87 GLU A C 1
ATOM 725 O O . GLU A 1 87 ? 11.619 8.827 -2.402 1.00 94.44 87 GLU A O 1
ATOM 730 N N . PHE A 1 88 ? 10.593 6.926 -3.020 1.00 95.12 88 PHE A N 1
ATOM 731 C CA . PHE A 1 88 ? 9.832 6.769 -1.785 1.00 95.12 88 PHE A CA 1
ATOM 732 C C . PHE A 1 88 ? 10.752 6.655 -0.566 1.00 95.12 88 PHE A C 1
ATOM 734 O O . PHE A 1 88 ? 10.550 7.387 0.398 1.00 95.12 88 PHE A O 1
ATOM 741 N N . LEU A 1 89 ? 11.778 5.802 -0.621 1.00 93.56 89 LEU A N 1
ATOM 742 C CA . LEU A 1 89 ? 12.741 5.613 0.467 1.00 93.56 89 LEU A CA 1
ATOM 743 C C . LEU A 1 89 ? 13.561 6.878 0.737 1.00 93.56 89 LEU A C 1
ATOM 745 O O . LEU A 1 89 ? 13.708 7.278 1.891 1.00 93.56 89 LEU A O 1
ATOM 749 N N . VAL A 1 90 ? 14.063 7.536 -0.312 1.00 94.44 90 VAL A N 1
ATOM 750 C CA . VAL A 1 90 ? 14.800 8.804 -0.185 1.00 94.44 90 VAL A CA 1
ATOM 751 C C . VAL A 1 90 ? 13.913 9.870 0.457 1.00 94.44 90 VAL A C 1
ATOM 753 O O . VAL A 1 90 ? 14.332 10.547 1.393 1.00 94.44 90 VAL A O 1
ATOM 756 N N . THR A 1 91 ? 12.665 9.988 0.001 1.00 94.31 91 THR A N 1
ATOM 757 C CA . THR A 1 91 ? 11.711 10.968 0.534 1.00 94.31 91 THR A CA 1
ATOM 758 C C . THR A 1 91 ? 11.357 10.667 1.987 1.00 94.31 91 THR A C 1
ATOM 760 O O . THR A 1 91 ? 11.376 11.580 2.808 1.00 94.31 91 THR A O 1
ATOM 763 N N . LEU A 1 92 ? 11.065 9.405 2.317 1.00 92.00 92 LEU A N 1
ATOM 764 C CA . LEU A 1 92 ? 10.688 8.961 3.662 1.00 92.00 92 LEU A CA 1
ATOM 765 C C . LEU A 1 92 ? 11.781 9.257 4.700 1.00 92.00 92 LEU A C 1
ATOM 767 O O . LEU A 1 92 ? 11.458 9.606 5.832 1.00 92.00 92 LEU A O 1
ATOM 771 N N . ASN A 1 93 ? 13.050 9.162 4.296 1.00 90.31 93 ASN A N 1
ATOM 772 C CA . ASN A 1 93 ? 14.210 9.450 5.143 1.00 90.31 93 ASN A CA 1
ATOM 773 C C . ASN A 1 93 ? 14.641 10.929 5.129 1.00 90.31 93 ASN A C 1
ATOM 775 O O . ASN A 1 93 ? 15.564 11.312 5.847 1.00 90.31 93 ASN A O 1
ATOM 779 N N . SER A 1 94 ? 14.004 11.776 4.318 1.00 92.88 94 SER A N 1
ATOM 780 C CA . SER A 1 94 ? 14.339 13.200 4.236 1.00 92.88 94 SER A CA 1
ATOM 781 C C . SER A 1 94 ? 13.625 14.028 5.314 1.00 92.88 94 SER A C 1
ATOM 783 O O . SER A 1 94 ? 12.539 13.678 5.769 1.00 92.88 94 SER A O 1
ATOM 785 N N . LYS A 1 95 ? 14.197 15.182 5.680 1.00 90.88 95 LYS A N 1
ATOM 786 C CA . LYS A 1 95 ? 13.568 16.189 6.562 1.00 90.88 95 LYS A CA 1
ATOM 787 C C . LYS A 1 95 ? 12.863 17.284 5.749 1.00 90.88 95 LYS A C 1
ATOM 789 O O . LYS A 1 95 ? 13.116 18.470 5.934 1.00 90.88 95 LYS A O 1
ATOM 794 N N . SER A 1 96 ? 12.057 16.886 4.768 1.00 94.19 96 SER A N 1
ATOM 795 C CA . SER A 1 96 ? 11.390 17.808 3.840 1.00 94.19 96 SER A CA 1
ATOM 796 C C . SER A 1 96 ? 9.879 17.854 4.069 1.00 94.19 96 SER A C 1
ATOM 798 O O . SER A 1 96 ? 9.282 16.871 4.497 1.00 94.19 96 SER A O 1
ATOM 800 N N . LYS A 1 97 ? 9.218 18.945 3.653 1.00 95.00 97 LYS A N 1
ATOM 801 C CA . LYS A 1 97 ? 7.740 19.022 3.639 1.00 95.00 97 LYS A CA 1
ATOM 802 C C . LYS A 1 97 ? 7.102 17.890 2.823 1.00 95.00 97 LYS A C 1
ATOM 804 O O . LYS A 1 97 ? 5.986 17.456 3.098 1.00 95.00 97 LYS A O 1
ATOM 809 N N . GLN A 1 98 ? 7.803 17.406 1.795 1.00 93.25 98 GLN A N 1
ATOM 810 C CA . GLN A 1 98 ? 7.355 16.268 0.998 1.00 93.25 98 GLN A CA 1
ATOM 811 C C . GLN A 1 98 ? 7.365 14.969 1.818 1.00 93.25 98 GLN A C 1
ATOM 813 O O . GLN A 1 98 ? 6.438 14.168 1.678 1.00 93.25 98 GLN A O 1
ATOM 818 N N . ALA A 1 99 ? 8.356 14.786 2.696 1.00 93.75 99 ALA A N 1
ATOM 819 C CA . ALA A 1 99 ? 8.392 13.682 3.652 1.00 93.75 99 ALA A CA 1
ATOM 820 C C . ALA A 1 99 ? 7.189 13.729 4.596 1.00 93.75 99 ALA A C 1
ATOM 822 O O . ALA A 1 99 ? 6.513 12.715 4.758 1.00 93.75 99 ALA A O 1
ATOM 823 N N . ASP A 1 100 ? 6.852 14.906 5.127 1.00 93.50 100 ASP A N 1
ATOM 824 C CA . ASP A 1 100 ? 5.699 15.074 6.020 1.00 93.50 100 ASP A CA 1
ATOM 825 C C . ASP A 1 100 ? 4.391 14.684 5.320 1.00 93.50 100 ASP A C 1
ATOM 827 O O . ASP A 1 100 ? 3.585 13.918 5.849 1.00 93.50 100 ASP A O 1
ATOM 831 N N . ILE A 1 101 ? 4.195 15.133 4.075 1.00 94.69 101 ILE A N 1
ATOM 832 C CA . ILE A 1 101 ? 3.025 14.760 3.263 1.00 94.69 101 ILE A CA 1
ATOM 833 C C . ILE A 1 101 ? 2.980 13.251 3.010 1.00 94.69 101 ILE A C 1
ATOM 835 O O . ILE A 1 101 ? 1.907 12.640 3.068 1.00 94.69 101 ILE A O 1
ATOM 839 N N . LEU A 1 102 ? 4.127 12.639 2.722 1.00 95.06 102 LEU A N 1
ATOM 840 C CA . LEU A 1 102 ? 4.238 11.202 2.499 1.00 95.06 102 LEU A CA 1
ATOM 841 C C . LEU A 1 102 ? 3.885 10.419 3.773 1.00 95.06 102 LEU A C 1
ATOM 843 O O . LEU A 1 102 ? 3.037 9.524 3.711 1.00 95.06 102 LEU A O 1
ATOM 847 N N . LYS A 1 103 ? 4.436 10.806 4.929 1.00 93.88 103 LYS A N 1
ATOM 848 C CA . LYS A 1 103 ? 4.116 10.229 6.242 1.00 93.88 103 LYS A CA 1
ATOM 849 C C . LYS A 1 103 ? 2.639 10.398 6.598 1.00 93.88 103 LYS A C 1
ATOM 851 O O . LYS A 1 103 ? 1.990 9.425 6.972 1.00 93.88 103 LYS A O 1
ATOM 856 N N . MET A 1 104 ? 2.057 11.582 6.388 1.00 94.25 104 MET A N 1
ATOM 857 C CA . MET A 1 104 ? 0.621 11.822 6.596 1.00 94.25 104 MET A CA 1
ATOM 858 C C . MET A 1 104 ? -0.251 10.910 5.725 1.00 94.25 104 MET A C 1
ATOM 860 O O . MET A 1 104 ? -1.263 10.382 6.189 1.00 94.25 104 MET A O 1
ATOM 864 N N . ARG A 1 105 ? 0.126 10.683 4.459 1.00 95.56 105 ARG A N 1
ATOM 865 C CA . ARG A 1 105 ? -0.593 9.752 3.572 1.00 95.56 105 ARG A CA 1
ATOM 866 C C . ARG A 1 105 ? -0.490 8.307 4.057 1.00 95.56 105 ARG A C 1
ATOM 868 O O . ARG A 1 105 ? -1.492 7.592 3.994 1.00 95.56 105 ARG A O 1
ATOM 875 N N . LE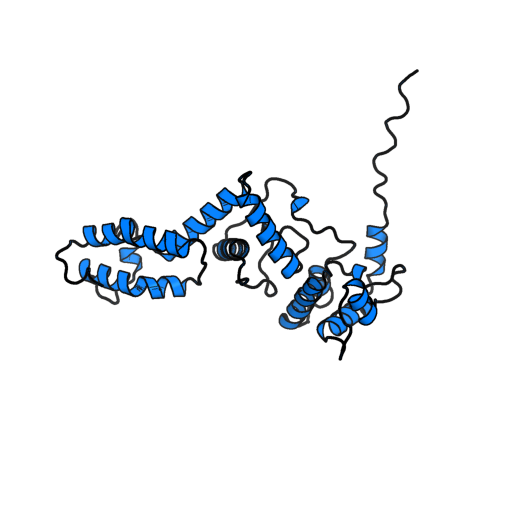U A 1 106 ? 0.668 7.889 4.563 1.00 94.88 106 LEU A N 1
ATOM 876 C CA . LEU A 1 106 ? 0.841 6.572 5.181 1.00 94.88 106 LEU A CA 1
ATOM 877 C C . LEU A 1 106 ? -0.002 6.440 6.456 1.00 94.88 106 LEU A C 1
ATOM 879 O O . LEU A 1 106 ? -0.786 5.500 6.547 1.00 94.88 106 LEU A O 1
ATOM 883 N N . LYS A 1 107 ? 0.023 7.427 7.361 1.00 93.38 107 LYS A N 1
ATOM 884 C CA . LYS A 1 107 ? -0.853 7.467 8.548 1.00 93.38 107 LYS A CA 1
ATOM 885 C C . LYS A 1 107 ? -2.336 7.422 8.183 1.00 93.38 107 LYS A C 1
ATOM 887 O O . LYS A 1 107 ? -3.116 6.700 8.796 1.00 93.38 107 LYS A O 1
ATOM 892 N N . LYS A 1 108 ? -2.750 8.123 7.125 1.00 94.38 108 LYS A N 1
ATOM 893 C CA . LYS A 1 108 ? -4.131 8.052 6.623 1.00 94.38 108 LYS A CA 1
ATOM 894 C C . LYS A 1 108 ? -4.506 6.641 6.155 1.00 94.38 108 LYS A C 1
ATOM 896 O O . LYS A 1 108 ? -5.640 6.214 6.370 1.00 94.38 108 LYS A O 1
ATOM 901 N N . ALA A 1 109 ? -3.589 5.916 5.507 1.00 94.88 109 ALA A N 1
ATOM 902 C CA . ALA A 1 109 ? -3.809 4.508 5.172 1.00 94.88 109 ALA A CA 1
ATOM 903 C C . ALA A 1 109 ? -3.866 3.637 6.431 1.00 94.88 109 ALA A C 1
ATOM 905 O O . ALA A 1 109 ? -4.776 2.823 6.556 1.00 94.88 109 ALA A O 1
ATOM 906 N N . GLN A 1 110 ? -2.950 3.860 7.370 1.00 93.62 110 GLN A N 1
ATOM 907 C CA . GLN A 1 110 ? -2.851 3.145 8.637 1.00 93.62 110 GLN A CA 1
ATOM 908 C C . GLN A 1 110 ? -4.167 3.218 9.427 1.00 93.62 110 GLN A C 1
ATOM 910 O O . GLN A 1 110 ? -4.740 2.183 9.772 1.00 93.62 110 GLN A O 1
ATOM 915 N N . LEU A 1 111 ? -4.714 4.427 9.590 1.00 93.00 111 LEU A N 1
ATOM 916 C CA . LEU A 1 111 ? -6.012 4.665 10.223 1.00 93.00 111 LEU A CA 1
ATOM 917 C C . LEU A 1 111 ? -7.143 3.954 9.477 1.00 93.00 111 LEU A C 1
ATOM 919 O O . LEU A 1 111 ? -7.939 3.250 10.090 1.00 93.00 111 LEU A O 1
ATOM 923 N N . LYS A 1 112 ? -7.189 4.070 8.142 1.00 92.75 112 LYS A N 1
ATOM 924 C CA . LYS A 1 112 ? -8.222 3.432 7.306 1.00 92.75 112 LYS A CA 1
ATOM 925 C C . LYS A 1 112 ? -8.213 1.901 7.401 1.00 92.75 112 LYS A C 1
ATOM 927 O O . LYS A 1 112 ? -9.259 1.273 7.237 1.00 92.75 112 LYS A O 1
ATOM 932 N N . LEU A 1 113 ? -7.044 1.305 7.619 1.00 91.94 113 LEU A N 1
ATOM 933 C CA . LEU A 1 113 ? -6.851 -0.142 7.740 1.00 91.94 113 LEU A CA 1
ATOM 934 C C . LEU A 1 113 ? -6.890 -0.644 9.187 1.00 91.94 113 LEU A C 1
ATOM 936 O O . LEU A 1 113 ? -6.750 -1.851 9.407 1.00 91.94 113 LEU A O 1
ATOM 940 N N . ASN A 1 114 ? -7.106 0.259 10.146 1.00 93.12 114 ASN A N 1
ATOM 941 C CA . ASN A 1 114 ? -7.101 -0.017 11.577 1.00 93.12 114 ASN A CA 1
ATOM 942 C C . ASN A 1 114 ? -5.819 -0.732 12.042 1.00 93.12 114 ASN A C 1
ATOM 944 O O . ASN A 1 114 ? -5.858 -1.777 12.693 1.00 93.12 114 ASN A O 1
ATOM 948 N N . ILE A 1 115 ? -4.671 -0.220 11.606 1.00 91.75 115 ILE A N 1
ATOM 949 C CA . ILE A 1 115 ? -3.356 -0.730 11.995 1.00 91.75 115 ILE A CA 1
ATOM 950 C C . ILE A 1 115 ? -2.832 0.192 13.091 1.00 91.75 115 ILE A C 1
ATOM 952 O O . ILE A 1 115 ? -2.656 1.382 12.863 1.00 91.75 115 ILE A O 1
ATOM 956 N N . THR A 1 116 ? -2.614 -0.329 14.290 1.00 90.38 116 THR A N 1
ATOM 957 C CA . THR A 1 116 ? -2.230 0.497 15.447 1.00 90.38 116 THR A CA 1
ATOM 958 C C . THR A 1 116 ? -0.720 0.593 15.631 1.00 90.38 116 THR A C 1
ATOM 960 O O . THR A 1 116 ? -0.248 1.512 16.286 1.00 90.38 116 THR A O 1
ATOM 963 N N . THR A 1 117 ? 0.029 -0.309 14.999 1.00 89.44 117 THR A N 1
ATOM 964 C CA . THR A 1 117 ? 1.493 -0.320 14.941 1.00 89.44 117 THR A CA 1
ATOM 965 C C . THR A 1 117 ? 2.007 0.329 13.653 1.00 89.44 117 THR A C 1
ATOM 967 O O . THR A 1 117 ? 1.233 0.731 12.781 1.00 89.44 117 THR A O 1
ATOM 970 N N . CYS A 1 118 ? 3.329 0.415 13.504 1.00 90.00 118 CYS A N 1
ATOM 971 C CA . CYS A 1 118 ? 3.956 0.969 12.309 1.00 90.00 118 CYS A CA 1
ATOM 972 C C . CYS A 1 118 ? 3.515 0.264 11.018 1.00 90.00 118 CYS A C 1
ATOM 974 O O . CYS A 1 118 ? 3.795 -0.916 10.807 1.00 90.00 1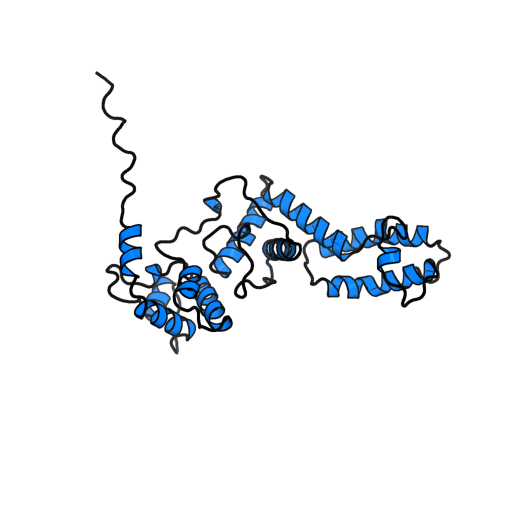18 CYS A O 1
ATOM 976 N N . ILE A 1 119 ? 2.884 1.020 10.111 1.00 90.38 119 ILE A N 1
ATOM 977 C CA . ILE A 1 119 ? 2.394 0.500 8.825 1.00 90.38 119 ILE A CA 1
ATOM 978 C C . ILE A 1 119 ? 3.511 -0.071 7.938 1.00 90.38 119 ILE A C 1
ATOM 980 O O . ILE A 1 119 ? 3.253 -0.982 7.160 1.00 90.38 119 ILE A O 1
ATOM 984 N N . LEU A 1 120 ? 4.746 0.423 8.073 1.00 90.12 120 LEU A N 1
ATOM 985 C CA . LEU A 1 120 ? 5.904 -0.058 7.307 1.00 90.12 120 LEU A CA 1
ATOM 986 C C . LEU A 1 120 ? 6.357 -1.462 7.735 1.00 90.12 120 LEU A C 1
ATOM 988 O O . LEU A 1 120 ? 6.968 -2.180 6.950 1.00 90.12 120 LEU A O 1
ATOM 992 N N . LEU A 1 121 ? 6.081 -1.837 8.986 1.00 88.25 121 LEU A N 1
ATOM 993 C CA . LEU A 1 121 ? 6.433 -3.139 9.557 1.00 88.25 121 LEU A CA 1
ATOM 994 C C . LEU A 1 121 ? 5.325 -4.174 9.381 1.00 88.25 121 LEU A C 1
ATOM 996 O O . LEU A 1 121 ? 5.469 -5.323 9.792 1.00 88.25 121 LEU A O 1
ATOM 1000 N N . MET A 1 122 ? 4.196 -3.765 8.813 1.00 82.12 122 MET A N 1
ATOM 1001 C CA . MET A 1 122 ? 3.043 -4.627 8.699 1.00 82.12 122 MET A CA 1
ATOM 1002 C C . MET A 1 122 ? 3.279 -5.718 7.654 1.00 82.12 122 MET A C 1
ATOM 1004 O O . MET A 1 122 ? 3.527 -5.430 6.483 1.00 82.12 122 MET A O 1
ATOM 1008 N N . GLU A 1 123 ? 3.080 -6.973 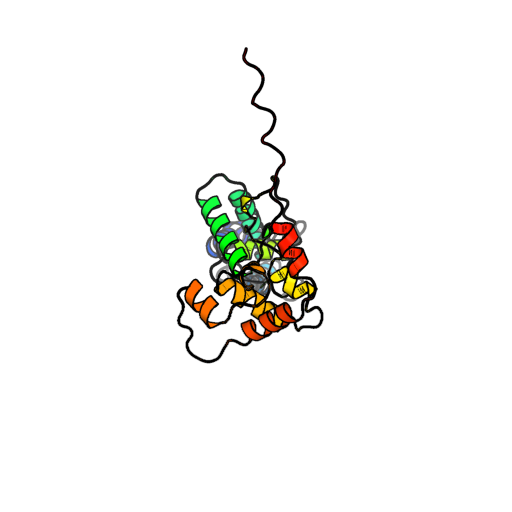8.045 1.00 81.19 123 GLU A N 1
ATOM 1009 C CA . GLU A 1 123 ? 2.944 -8.051 7.073 1.00 81.19 123 GLU A CA 1
ATOM 1010 C C . GLU A 1 123 ? 1.566 -7.979 6.392 1.00 81.19 123 GLU A C 1
ATOM 1012 O O . GLU A 1 123 ? 0.535 -7.915 7.076 1.00 81.19 123 GLU A O 1
ATOM 1017 N N . PRO A 1 124 ? 1.508 -7.957 5.048 1.00 78.62 124 PRO A N 1
ATOM 1018 C CA . PRO A 1 124 ? 0.244 -7.880 4.338 1.00 78.62 124 PRO A CA 1
ATOM 1019 C C . PRO A 1 124 ? -0.567 -9.160 4.561 1.00 78.62 124 PRO A C 1
ATOM 1021 O O . PRO A 1 124 ? -0.232 -10.230 4.059 1.00 78.62 124 PRO A O 1
ATOM 1024 N N . ASP A 1 125 ? -1.673 -9.033 5.290 1.00 79.75 125 ASP A N 1
ATOM 1025 C CA . ASP A 1 125 ? -2.688 -10.073 5.410 1.00 79.75 125 ASP A CA 1
ATOM 1026 C C . ASP A 1 125 ? -3.871 -9.802 4.460 1.00 79.75 125 ASP A C 1
ATOM 1028 O O . ASP A 1 125 ? -3.942 -8.801 3.749 1.00 79.75 125 ASP A O 1
ATOM 1032 N N . VAL A 1 126 ? -4.861 -10.687 4.468 1.00 71.50 126 VAL A N 1
ATOM 1033 C CA . VAL A 1 126 ? -6.065 -10.579 3.623 1.00 71.50 126 VAL A CA 1
ATOM 1034 C C . VAL A 1 126 ? -6.940 -9.349 3.877 1.00 71.50 126 VAL A C 1
ATOM 1036 O O . VAL A 1 126 ? -7.762 -9.009 3.034 1.00 71.50 126 VAL A O 1
ATOM 1039 N N . THR A 1 127 ? -6.803 -8.683 5.021 1.00 75.69 127 THR A N 1
ATOM 1040 C CA . THR A 1 127 ? -7.557 -7.457 5.329 1.00 75.69 127 THR A CA 1
ATOM 1041 C C . THR A 1 127 ? -6.852 -6.207 4.789 1.00 75.69 127 THR A C 1
ATOM 1043 O O . THR A 1 127 ? -7.466 -5.134 4.686 1.00 75.69 127 THR A O 1
ATOM 1046 N N . VAL A 1 128 ? -5.576 -6.344 4.413 1.00 82.62 128 VAL A N 1
ATOM 1047 C CA . VAL A 1 128 ? -4.744 -5.316 3.788 1.00 82.62 128 VAL A CA 1
ATOM 1048 C C . VAL A 1 128 ? -4.967 -5.346 2.279 1.00 82.62 128 VAL A C 1
ATOM 1050 O O . VAL A 1 128 ? -4.591 -6.304 1.608 1.00 82.62 128 VAL A O 1
ATOM 1053 N N . PRO A 1 129 ? -5.576 -4.307 1.692 1.00 84.75 129 PRO A N 1
ATOM 1054 C CA . PRO A 1 129 ? -5.798 -4.277 0.259 1.00 84.75 129 PRO A CA 1
ATOM 1055 C C . PRO A 1 129 ? -4.471 -4.083 -0.480 1.00 84.75 129 PRO A C 1
ATOM 1057 O O . PRO A 1 129 ? -3.622 -3.300 -0.059 1.00 84.75 129 PRO A O 1
ATOM 1060 N N . ASN A 1 130 ? -4.326 -4.692 -1.655 1.00 85.50 130 ASN A N 1
ATOM 1061 C CA . ASN A 1 130 ? -3.150 -4.474 -2.509 1.00 85.50 130 ASN A CA 1
ATOM 1062 C C . ASN A 1 130 ? -3.032 -3.022 -3.007 1.00 85.50 130 ASN A C 1
ATOM 1064 O O . ASN A 1 130 ? -1.961 -2.584 -3.415 1.00 85.50 130 ASN A O 1
ATOM 1068 N N . LYS A 1 131 ? -4.131 -2.259 -2.975 1.00 90.19 131 LYS A N 1
ATOM 1069 C CA . LYS A 1 131 ? -4.164 -0.868 -3.423 1.00 90.19 131 LYS A CA 1
ATOM 1070 C C . LYS A 1 131 ? -5.181 -0.051 -2.635 1.00 90.19 131 LYS A C 1
ATOM 1072 O O . LYS A 1 131 ? -6.291 -0.506 -2.368 1.00 90.19 131 LYS A O 1
ATOM 1077 N N . ILE A 1 132 ? -4.831 1.194 -2.329 1.00 92.31 132 ILE A N 1
ATOM 1078 C CA . ILE A 1 132 ? -5.759 2.213 -1.837 1.00 92.31 132 ILE A CA 1
ATOM 1079 C C . ILE A 1 132 ? -5.865 3.320 -2.886 1.00 92.31 132 ILE A C 1
ATOM 1081 O O . ILE A 1 132 ? -4.868 3.895 -3.337 1.00 92.31 132 ILE A O 1
ATOM 1085 N N . GLN A 1 133 ? -7.101 3.631 -3.279 1.00 90.44 133 GLN A N 1
ATOM 1086 C CA . GLN A 1 133 ? -7.383 4.729 -4.198 1.00 90.44 133 GLN A CA 1
ATOM 1087 C C . GLN A 1 133 ? -6.855 6.052 -3.629 1.00 90.44 133 GLN A C 1
ATOM 1089 O O . GLN A 1 133 ? -7.028 6.342 -2.444 1.00 90.44 133 GLN A O 1
ATOM 1094 N N . ASN A 1 134 ? -6.218 6.852 -4.485 1.00 90.00 134 ASN A N 1
ATOM 1095 C CA . ASN A 1 134 ? -5.667 8.169 -4.152 1.00 90.00 134 ASN A CA 1
ATOM 1096 C C . ASN A 1 134 ? -4.621 8.165 -3.021 1.00 90.00 134 ASN A C 1
ATOM 1098 O O . ASN A 1 134 ? -4.387 9.195 -2.391 1.00 90.00 134 ASN A O 1
ATOM 1102 N N . ASN A 1 135 ? -3.959 7.030 -2.771 1.00 94.75 135 ASN A N 1
ATOM 1103 C CA . ASN A 1 135 ? -2.854 6.947 -1.820 1.00 94.75 135 ASN A CA 1
ATOM 1104 C C . ASN A 1 135 ? -1.603 6.341 -2.467 1.00 94.75 135 ASN A C 1
ATOM 1106 O O . ASN A 1 135 ? -1.324 5.154 -2.336 1.00 94.75 135 ASN A O 1
ATOM 1110 N N . TYR A 1 136 ? -0.859 7.182 -3.191 1.00 94.25 136 TYR A N 1
ATOM 1111 C CA . TYR A 1 136 ? 0.388 6.784 -3.850 1.00 94.25 136 TYR A CA 1
ATOM 1112 C C . TYR A 1 136 ? 1.404 6.185 -2.867 1.00 94.25 136 TYR A C 1
ATOM 1114 O O . TYR A 1 136 ? 1.895 5.096 -3.123 1.00 94.25 136 TYR A O 1
ATOM 1122 N N . ALA A 1 137 ? 1.649 6.837 -1.723 1.00 95.00 137 ALA A N 1
ATOM 1123 C CA . ALA A 1 137 ? 2.640 6.393 -0.740 1.00 95.00 137 ALA A CA 1
ATOM 1124 C C . ALA A 1 137 ? 2.367 4.965 -0.244 1.00 95.00 137 ALA A C 1
ATOM 1126 O O . ALA A 1 137 ? 3.255 4.118 -0.273 1.00 95.00 137 ALA A O 1
ATOM 1127 N N . TYR A 1 138 ? 1.113 4.679 0.123 1.00 95.19 138 TYR A N 1
ATOM 1128 C CA . TYR A 1 138 ? 0.700 3.329 0.499 1.00 95.19 138 TYR A CA 1
ATOM 1129 C C . TYR A 1 138 ? 0.890 2.331 -0.645 1.00 95.19 138 TYR A C 1
ATOM 1131 O O . TYR A 1 138 ? 1.382 1.231 -0.425 1.00 95.19 138 TYR A O 1
ATOM 1139 N N . ASN A 1 139 ? 0.517 2.705 -1.871 1.00 94.50 139 ASN A N 1
ATOM 1140 C CA . ASN A 1 139 ? 0.642 1.809 -3.016 1.00 94.50 139 ASN A CA 1
ATOM 1141 C C . ASN A 1 139 ? 2.114 1.493 -3.333 1.00 94.50 139 ASN A C 1
ATOM 1143 O O . ASN A 1 139 ? 2.398 0.356 -3.691 1.00 94.50 139 ASN A O 1
ATOM 1147 N N . VAL A 1 140 ? 3.043 2.451 -3.170 1.00 95.00 140 VAL A N 1
ATOM 1148 C CA . VAL A 1 140 ? 4.491 2.206 -3.344 1.00 95.00 140 VAL A CA 1
ATOM 1149 C C . VAL A 1 140 ? 4.983 1.245 -2.273 1.00 95.00 140 VAL A C 1
ATOM 1151 O O . VAL A 1 140 ? 5.597 0.237 -2.601 1.00 95.00 140 VAL A O 1
ATOM 1154 N N . MET A 1 141 ? 4.668 1.525 -1.007 1.00 94.25 141 MET A N 1
ATOM 1155 C CA . MET A 1 141 ? 5.028 0.669 0.124 1.00 94.25 141 MET A CA 1
ATOM 1156 C C . MET A 1 141 ? 4.495 -0.757 -0.071 1.00 94.25 141 MET A C 1
ATOM 1158 O O . MET A 1 141 ? 5.237 -1.728 0.050 1.00 94.25 141 MET A O 1
ATOM 1162 N N . ARG A 1 142 ? 3.220 -0.898 -0.453 1.00 92.50 142 ARG A N 1
ATOM 1163 C CA . ARG A 1 142 ? 2.587 -2.197 -0.700 1.00 92.50 142 ARG A CA 1
ATOM 1164 C C . ARG A 1 142 ? 3.243 -2.938 -1.863 1.00 92.50 142 ARG A C 1
ATOM 1166 O O . ARG A 1 142 ? 3.451 -4.142 -1.744 1.00 92.50 142 ARG A O 1
ATOM 1173 N N . LYS A 1 143 ? 3.605 -2.224 -2.934 1.00 91.94 143 LYS A N 1
ATOM 1174 C CA . LYS A 1 143 ? 4.340 -2.784 -4.072 1.00 91.94 143 LYS A CA 1
ATOM 1175 C C . LYS A 1 143 ? 5.744 -3.222 -3.659 1.00 91.94 143 LYS A C 1
ATOM 1177 O O . LYS A 1 143 ? 6.166 -4.295 -4.055 1.00 91.94 143 LYS A O 1
ATOM 1182 N N . ALA A 1 144 ? 6.442 -2.461 -2.815 1.00 92.62 144 ALA A N 1
ATOM 1183 C CA . ALA A 1 144 ? 7.742 -2.860 -2.277 1.00 92.62 144 ALA A CA 1
ATOM 1184 C C . ALA A 1 144 ? 7.655 -4.186 -1.499 1.00 92.62 144 ALA A C 1
ATOM 1186 O O . ALA A 1 144 ? 8.490 -5.064 -1.701 1.00 92.62 144 ALA A O 1
ATOM 1187 N N . HIS A 1 145 ? 6.601 -4.385 -0.699 1.00 89.69 145 HIS A N 1
ATOM 1188 C CA . HIS A 1 145 ? 6.356 -5.676 -0.047 1.00 89.69 145 HIS A CA 1
ATOM 1189 C C . HIS A 1 145 ? 6.129 -6.826 -1.042 1.00 89.69 145 HIS A C 1
ATOM 1191 O O . HIS A 1 145 ? 6.623 -7.923 -0.794 1.00 89.69 145 HIS A O 1
ATOM 1197 N N . ASP A 1 146 ? 5.448 -6.596 -2.176 1.00 88.50 146 ASP A N 1
ATOM 1198 C CA . ASP A 1 146 ? 5.301 -7.624 -3.229 1.00 88.50 146 ASP A CA 1
ATOM 1199 C C . ASP A 1 146 ? 6.662 -8.060 -3.807 1.00 88.50 146 ASP A C 1
ATOM 1201 O O . ASP A 1 146 ? 6.810 -9.192 -4.259 1.00 88.50 146 ASP A O 1
ATOM 1205 N N . TYR A 1 147 ? 7.667 -7.180 -3.751 1.00 89.50 147 TYR A N 1
ATOM 1206 C CA . TYR A 1 147 ? 9.055 -7.448 -4.143 1.00 89.50 147 TYR A CA 1
ATOM 1207 C C . TYR A 1 147 ? 9.960 -7.836 -2.962 1.00 89.50 147 TYR A C 1
ATOM 1209 O O . TYR A 1 147 ? 11.181 -7.773 -3.079 1.00 89.50 147 TYR A O 1
ATOM 1217 N N . LEU A 1 148 ? 9.373 -8.255 -1.835 1.00 89.81 148 LEU A N 1
ATOM 1218 C CA . LEU A 1 148 ? 10.077 -8.763 -0.651 1.00 89.81 148 LEU A CA 1
ATOM 1219 C C . LEU A 1 148 ? 10.999 -7.742 0.040 1.00 89.81 148 LEU A C 1
ATOM 1221 O O . LEU A 1 148 ? 11.867 -8.128 0.827 1.00 89.81 148 LEU A O 1
ATOM 1225 N N . PHE A 1 149 ? 10.801 -6.441 -0.196 1.00 89.69 149 PHE A N 1
ATOM 1226 C CA . PHE A 1 149 ? 11.483 -5.414 0.588 1.00 89.69 149 PHE A CA 1
ATOM 1227 C C . PHE A 1 149 ? 10.985 -5.447 2.036 1.00 89.69 149 PHE A C 1
ATOM 1229 O O . PHE A 1 149 ? 9.779 -5.447 2.297 1.00 89.69 149 PHE A O 1
ATOM 1236 N N . LYS A 1 150 ? 11.929 -5.444 2.979 1.00 87.38 150 LYS A N 1
ATOM 1237 C CA . LYS A 1 150 ? 11.657 -5.331 4.414 1.00 87.38 150 LYS A CA 1
ATOM 1238 C C . LYS A 1 150 ? 12.061 -3.942 4.886 1.00 87.38 150 LYS A C 1
ATOM 1240 O O . LYS A 1 150 ? 13.202 -3.532 4.688 1.00 87.38 150 LYS A O 1
ATOM 1245 N N . PHE A 1 151 ? 11.129 -3.223 5.500 1.00 87.94 151 PHE A N 1
ATOM 1246 C CA . PHE A 1 151 ? 11.417 -1.937 6.124 1.00 87.94 151 PHE A CA 1
ATOM 1247 C C . PHE A 1 151 ? 11.906 -2.160 7.555 1.00 87.94 151 PHE A C 1
ATOM 1249 O O . PHE A 1 151 ? 11.372 -3.002 8.272 1.00 87.94 151 PHE A O 1
ATOM 1256 N N . GLN A 1 152 ? 12.911 -1.394 7.969 1.00 84.69 152 GLN A N 1
ATOM 1257 C CA . GLN A 1 152 ? 13.441 -1.396 9.331 1.00 84.69 152 GLN A CA 1
ATOM 1258 C C . GLN A 1 152 ? 13.576 0.060 9.791 1.00 84.69 152 GLN A C 1
ATOM 1260 O O . GLN A 1 152 ? 14.498 0.753 9.360 1.00 84.69 152 GLN A O 1
ATOM 1265 N N . PRO A 1 153 ? 12.630 0.574 10.594 1.00 78.75 153 PRO A N 1
ATOM 1266 C CA . PRO A 1 153 ? 12.762 1.882 11.218 1.00 78.75 153 PRO A CA 1
ATOM 1267 C C . PRO A 1 153 ? 14.014 1.918 12.104 1.00 78.75 153 PRO A C 1
ATOM 1269 O O . PRO A 1 153 ? 14.209 1.033 12.929 1.00 78.75 153 PRO A O 1
ATOM 1272 N N . LEU A 1 154 ? 14.858 2.938 11.926 1.00 70.81 154 LEU A N 1
ATOM 1273 C CA . LEU A 1 154 ? 16.102 3.117 12.694 1.00 70.81 154 LEU A CA 1
ATOM 1274 C C . LEU A 1 154 ? 15.872 3.655 14.115 1.00 70.81 154 LEU A C 1
ATOM 1276 O O . LEU A 1 154 ? 16.767 3.576 14.947 1.00 70.81 154 LEU A O 1
ATOM 1280 N N . ALA A 1 155 ? 14.694 4.214 14.385 1.00 66.88 155 ALA A N 1
ATOM 1281 C CA . ALA A 1 155 ? 14.287 4.679 15.703 1.00 66.88 155 ALA A CA 1
ATOM 1282 C C . ALA A 1 155 ? 12.967 4.010 16.097 1.00 66.88 155 ALA A C 1
ATOM 1284 O O . ALA A 1 155 ? 12.118 3.765 15.229 1.00 66.88 155 ALA A O 1
ATOM 1285 N N . GLU A 1 156 ? 12.796 3.756 17.397 1.00 57.25 156 GLU A N 1
ATOM 1286 C CA . GLU A 1 156 ? 11.507 3.408 17.996 1.00 57.25 156 GLU A CA 1
ATOM 1287 C C . GLU A 1 156 ? 10.547 4.561 17.725 1.00 57.25 156 GLU A C 1
ATOM 1289 O O . GLU A 1 156 ? 10.607 5.640 18.308 1.00 57.25 156 GLU A O 1
ATOM 1294 N N . SER A 1 157 ? 9.735 4.381 16.697 1.00 61.03 157 SER A N 1
ATOM 1295 C CA . SER A 1 157 ? 8.940 5.460 16.160 1.00 61.03 157 SER A CA 1
ATOM 1296 C C . SER A 1 157 ? 7.578 5.441 16.829 1.00 61.03 157 SER A C 1
ATOM 1298 O O . SER A 1 157 ? 6.593 5.050 16.200 1.00 61.03 157 SER A O 1
ATOM 1300 N N . GLU A 1 158 ? 7.527 5.952 18.061 1.00 67.12 158 GLU A N 1
ATOM 1301 C CA . GLU A 1 158 ? 6.286 6.379 18.729 1.00 67.12 158 GLU A CA 1
ATOM 1302 C C . GLU A 1 158 ? 5.404 7.205 17.773 1.00 67.12 158 GLU A C 1
ATOM 1304 O O . GLU A 1 158 ? 4.180 7.139 17.815 1.00 67.12 158 GLU A O 1
ATOM 1309 N N . GLU A 1 159 ? 6.023 7.920 16.820 1.00 78.06 159 GLU A N 1
ATOM 1310 C CA . GLU A 1 159 ? 5.332 8.659 15.762 1.00 78.06 159 GLU A CA 1
ATOM 1311 C C . GLU A 1 159 ? 4.345 7.782 14.969 1.00 78.06 159 GLU A C 1
ATOM 1313 O O . GLU A 1 159 ? 3.312 8.283 14.528 1.00 78.06 159 GLU A O 1
ATOM 1318 N N . TRP A 1 160 ? 4.634 6.496 14.758 1.00 85.81 160 TRP A N 1
ATOM 1319 C CA . TRP A 1 160 ? 3.770 5.597 13.991 1.00 85.81 160 TRP A CA 1
ATOM 1320 C C . TRP A 1 160 ? 2.734 4.884 14.853 1.00 85.81 160 TRP A C 1
ATOM 1322 O O . TRP A 1 160 ? 1.817 4.284 14.297 1.00 85.81 160 TRP A O 1
ATOM 1332 N N . GLU A 1 161 ? 2.855 4.915 16.173 1.00 87.88 161 GLU A N 1
ATOM 1333 C CA . GLU A 1 161 ? 1.933 4.202 17.043 1.00 87.88 161 GLU A CA 1
ATOM 1334 C C . GLU A 1 161 ? 0.644 5.001 17.231 1.00 87.88 161 GLU A C 1
ATOM 1336 O O . GLU A 1 161 ? 0.645 6.199 17.520 1.00 87.88 161 GLU A O 1
ATOM 1341 N N . ILE A 1 162 ? -0.492 4.331 17.041 1.00 85.75 162 ILE A N 1
ATOM 1342 C CA . ILE A 1 162 ? -1.778 4.899 17.435 1.00 85.75 162 ILE A CA 1
ATOM 1343 C C . ILE A 1 162 ? -1.926 4.623 18.921 1.00 85.75 162 ILE A C 1
ATOM 1345 O O . ILE A 1 162 ? -2.078 3.469 19.321 1.00 85.75 162 ILE A O 1
ATOM 1349 N N . GLN A 1 163 ? -1.919 5.686 19.721 1.00 84.25 163 GLN A N 1
ATOM 1350 C CA . GLN A 1 163 ? -2.203 5.596 21.146 1.00 84.25 163 GLN A CA 1
ATOM 1351 C C . GLN A 1 163 ? -3.631 5.074 21.337 1.00 84.25 163 GLN A C 1
ATOM 1353 O O . GLN A 1 163 ? -4.612 5.750 21.023 1.00 84.25 163 GLN A O 1
ATOM 1358 N N . ILE A 1 164 ? -3.734 3.834 21.808 1.00 84.38 164 ILE A N 1
ATOM 1359 C CA . ILE A 1 164 ? -4.992 3.160 22.115 1.00 84.38 164 ILE A CA 1
ATOM 1360 C C . ILE A 1 164 ? -4.963 2.676 23.558 1.00 84.38 164 ILE A C 1
ATOM 1362 O O . ILE A 1 164 ? -3.908 2.359 24.102 1.00 84.38 164 ILE A O 1
ATOM 1366 N N . ILE A 1 165 ? -6.145 2.569 24.153 1.00 77.75 165 ILE A N 1
ATOM 1367 C CA . ILE A 1 165 ? -6.327 1.940 25.458 1.00 77.75 165 ILE A CA 1
ATOM 1368 C C . ILE A 1 165 ? -6.827 0.513 25.204 1.00 77.75 165 ILE A C 1
ATOM 1370 O O . ILE A 1 165 ? -7.862 0.312 24.561 1.00 77.75 165 ILE A O 1
ATOM 1374 N N . GLY A 1 166 ? -6.071 -0.476 25.682 1.00 81.94 166 GLY A N 1
ATOM 1375 C CA . GLY A 1 166 ? -6.382 -1.897 25.515 1.00 81.94 166 GLY A CA 1
ATOM 1376 C C . GLY A 1 166 ? -6.026 -2.478 24.137 1.00 81.94 166 GLY A C 1
ATOM 1377 O O . GLY A 1 166 ? -5.252 -1.886 23.381 1.00 81.94 166 GLY A O 1
ATOM 1378 N N . PRO A 1 167 ? -6.555 -3.668 23.796 1.00 87.81 167 PRO A N 1
ATOM 1379 C CA . PRO A 1 167 ? -6.184 -4.373 22.578 1.00 87.81 167 PRO A CA 1
ATOM 1380 C C . PRO A 1 167 ? -6.755 -3.669 21.344 1.00 87.81 167 PRO A C 1
ATOM 1382 O O . PRO A 1 167 ? -7.880 -3.157 21.357 1.00 87.81 167 PRO A O 1
ATOM 1385 N N . SER A 1 168 ? -5.997 -3.679 20.245 1.00 91.62 168 SER A N 1
ATOM 1386 C CA . SER A 1 168 ? -6.487 -3.158 18.970 1.00 91.62 168 SER A CA 1
ATOM 1387 C C . SER A 1 168 ? -7.633 -4.017 18.441 1.00 91.62 168 SER A C 1
ATOM 1389 O O . SER A 1 168 ? -7.626 -5.242 18.586 1.00 91.62 168 SER A O 1
ATOM 1391 N N . ILE A 1 169 ? -8.603 -3.394 17.766 1.00 92.19 169 ILE A N 1
ATOM 1392 C CA . ILE A 1 169 ? -9.734 -4.122 17.164 1.00 92.19 169 ILE A CA 1
ATOM 1393 C C . ILE A 1 169 ? -9.240 -5.196 16.198 1.00 92.19 169 ILE A C 1
ATOM 1395 O O . ILE A 1 169 ? -9.780 -6.299 16.166 1.00 92.19 169 ILE A O 1
ATOM 1399 N N . ARG A 1 170 ? -8.192 -4.893 15.426 1.00 91.69 170 ARG A N 1
ATOM 1400 C CA . ARG A 1 170 ? -7.568 -5.849 14.511 1.00 91.69 170 ARG A CA 1
ATOM 1401 C C . ARG A 1 170 ? -7.078 -7.088 15.260 1.00 91.69 170 ARG A C 1
ATOM 1403 O O . ARG A 1 170 ? -7.513 -8.188 14.927 1.00 91.69 170 ARG A O 1
ATOM 1410 N N . ASN A 1 171 ? -6.218 -6.918 16.264 1.00 89.94 171 ASN A N 1
ATOM 1411 C CA . ASN A 1 171 ? -5.637 -8.047 16.995 1.00 89.94 171 ASN A CA 1
ATOM 1412 C C . ASN A 1 171 ? -6.724 -8.844 17.723 1.00 89.94 171 ASN A C 1
ATOM 1414 O O . ASN A 1 171 ? -6.752 -10.068 17.628 1.00 89.94 171 ASN A O 1
ATOM 1418 N N . PHE A 1 172 ? -7.674 -8.147 18.346 1.00 91.75 172 PHE A N 1
ATOM 1419 C CA . PHE A 1 172 ? -8.803 -8.759 19.037 1.00 91.75 172 PHE A CA 1
ATOM 1420 C C . PHE A 1 172 ? -9.662 -9.628 18.113 1.00 91.75 172 PHE A C 1
ATOM 1422 O O . PHE A 1 172 ? -9.925 -10.785 18.425 1.00 91.75 172 PHE A O 1
ATOM 1429 N N . VAL A 1 173 ? -10.060 -9.119 16.941 1.00 92.00 173 VAL A N 1
ATOM 1430 C CA . VAL A 1 173 ? -10.875 -9.882 15.979 1.00 92.00 173 VAL A CA 1
ATOM 1431 C C . VAL A 1 173 ? -10.132 -11.127 15.486 1.00 92.00 173 VAL A C 1
ATOM 1433 O O . VAL A 1 173 ? -10.745 -12.178 15.293 1.00 92.00 173 VAL A O 1
ATOM 1436 N N . TYR A 1 174 ? -8.815 -11.041 15.285 1.00 89.75 174 TYR A N 1
ATOM 1437 C CA . TYR A 1 174 ? -8.022 -12.201 14.879 1.00 89.75 174 TYR A CA 1
ATOM 1438 C C . TYR A 1 174 ? -7.889 -13.253 15.980 1.00 89.75 174 TYR A C 1
ATOM 1440 O O . TYR A 1 174 ? -7.980 -14.440 15.665 1.00 89.75 174 TYR A O 1
ATOM 1448 N N . GLN A 1 175 ? -7.726 -12.827 17.233 1.00 89.56 175 GLN A N 1
ATOM 1449 C CA . GLN A 1 175 ? -7.606 -13.710 18.395 1.00 89.56 175 GLN A CA 1
ATOM 1450 C C . GLN A 1 175 ? -8.940 -14.372 18.758 1.00 89.56 175 GLN A C 1
ATOM 1452 O O . GLN A 1 175 ? -9.001 -15.588 18.898 1.00 89.56 175 GLN A O 1
ATOM 1457 N N . GLN A 1 176 ? -10.018 -13.592 18.850 1.00 90.00 176 GLN A N 1
ATOM 1458 C CA . GLN A 1 176 ? -11.316 -14.062 19.348 1.00 90.00 176 GLN A CA 1
ATOM 1459 C C . GLN A 1 176 ? -12.167 -14.764 18.283 1.00 90.00 176 GLN A C 1
ATOM 1461 O O . GLN A 1 176 ? -13.076 -15.524 18.605 1.00 90.00 176 GLN A O 1
ATOM 1466 N N . ALA A 1 177 ? -11.893 -14.537 16.994 1.00 89.19 177 ALA A N 1
ATOM 1467 C CA . ALA A 1 177 ? -12.689 -15.100 15.905 1.00 89.19 177 ALA A CA 1
ATOM 1468 C C . ALA A 1 177 ? -11.843 -15.869 14.873 1.00 89.19 177 ALA A C 1
ATOM 1470 O O . ALA A 1 177 ? -11.931 -15.576 13.676 1.00 89.19 177 ALA A O 1
ATOM 1471 N N . PRO A 1 178 ? -11.040 -16.882 15.255 1.00 87.94 178 PRO A N 1
ATOM 1472 C CA . PRO A 1 178 ? -10.141 -17.565 14.322 1.00 87.94 178 PRO A CA 1
ATOM 1473 C C . PRO A 1 178 ? -10.899 -18.180 13.135 1.00 87.94 178 PRO A C 1
ATOM 1475 O O . PRO A 1 178 ? -10.487 -17.985 11.991 1.00 87.94 178 PRO A O 1
ATOM 1478 N N . LYS A 1 179 ? -12.064 -18.794 13.394 1.00 89.81 179 LYS A N 1
ATOM 1479 C CA . LYS A 1 179 ? -12.930 -19.464 12.402 1.00 89.81 179 LYS A CA 1
ATOM 1480 C C . LYS A 1 179 ? -13.769 -18.514 11.530 1.00 89.81 179 LYS A C 1
ATOM 1482 O O . LYS A 1 179 ? -14.366 -18.959 10.554 1.00 89.81 179 LYS A O 1
ATOM 1487 N N . MET A 1 180 ? -13.848 -17.222 11.863 1.00 91.44 180 MET A N 1
ATOM 1488 C CA . MET A 1 180 ? -14.644 -16.258 11.093 1.00 91.44 180 MET A CA 1
ATOM 1489 C C . MET A 1 180 ? -14.051 -16.049 9.696 1.00 91.44 180 MET A C 1
ATOM 1491 O O . MET A 1 180 ? -12.829 -15.984 9.526 1.00 91.44 180 MET A O 1
ATOM 1495 N N . CYS A 1 181 ? -14.915 -15.901 8.687 1.00 90.75 181 CYS A N 1
ATOM 1496 C CA . CYS A 1 181 ? -14.451 -15.683 7.325 1.00 90.75 181 CYS A CA 1
ATOM 1497 C C . CYS A 1 181 ? -13.668 -14.362 7.206 1.00 90.75 181 CYS A C 1
ATOM 1499 O O . CYS A 1 181 ? -13.969 -13.355 7.852 1.00 90.75 181 CYS A O 1
ATOM 1501 N N . LYS A 1 182 ? -12.656 -14.353 6.335 1.00 88.62 182 LYS A N 1
ATOM 1502 C CA . LYS A 1 182 ? -11.742 -13.215 6.152 1.00 88.62 182 LYS A CA 1
ATOM 1503 C C . LYS A 1 182 ? -12.471 -11.916 5.771 1.00 88.62 182 LYS A C 1
ATOM 1505 O O . LYS A 1 182 ? -12.111 -10.850 6.260 1.00 88.62 182 LYS A O 1
ATOM 1510 N N . LYS A 1 183 ? -13.535 -12.023 4.964 1.00 89.44 183 LYS A N 1
ATOM 1511 C CA . LYS A 1 183 ? -14.368 -10.887 4.532 1.00 89.44 183 LYS A CA 1
ATOM 1512 C C . LYS A 1 183 ? -15.109 -10.228 5.698 1.00 89.44 183 LYS A C 1
ATOM 1514 O O . LYS A 1 183 ? -15.202 -9.005 5.741 1.00 89.44 183 LYS A O 1
ATOM 1519 N N . ASP A 1 184 ? -15.606 -11.015 6.651 1.00 91.62 184 ASP A N 1
ATOM 1520 C CA . ASP A 1 184 ? -16.293 -10.481 7.831 1.00 91.62 184 ASP A CA 1
ATOM 1521 C C . ASP A 1 184 ? -15.303 -9.792 8.783 1.00 91.62 184 ASP A C 1
ATOM 1523 O O . ASP A 1 184 ? -15.592 -8.698 9.268 1.00 91.62 184 ASP A O 1
ATOM 1527 N N . LYS A 1 185 ? -14.098 -10.356 8.971 1.00 92.44 185 LYS A N 1
ATOM 1528 C CA . LYS A 1 185 ? -13.020 -9.692 9.731 1.00 92.44 185 LYS A CA 1
ATOM 1529 C C . LYS A 1 185 ? -12.655 -8.342 9.109 1.00 92.44 185 LYS A C 1
ATOM 1531 O O . LYS A 1 185 ? -12.626 -7.326 9.799 1.00 92.44 185 LYS A O 1
ATOM 1536 N N . GLU A 1 186 ? -12.432 -8.314 7.795 1.00 91.50 186 GLU A N 1
ATOM 1537 C CA . GLU A 1 186 ? -12.135 -7.091 7.038 1.00 91.50 186 GLU A CA 1
ATOM 1538 C C . GLU A 1 186 ? -13.256 -6.050 7.167 1.00 91.50 186 GLU A C 1
ATOM 1540 O O . GLU A 1 186 ? -12.982 -4.866 7.385 1.00 91.50 186 GLU A O 1
ATOM 1545 N N . LEU A 1 187 ? -14.516 -6.489 7.070 1.00 92.75 187 LEU A N 1
ATOM 1546 C CA . LEU A 1 187 ? -15.687 -5.635 7.237 1.00 92.75 187 LEU A CA 1
ATOM 1547 C C . LEU A 1 187 ? -15.699 -4.973 8.620 1.00 92.75 187 LEU A C 1
ATOM 1549 O O . LEU A 1 187 ? -15.861 -3.755 8.694 1.00 92.75 187 LEU A O 1
ATOM 1553 N N . ILE A 1 188 ? -15.507 -5.748 9.692 1.00 94.25 188 ILE A N 1
ATOM 1554 C CA . ILE A 1 188 ? -15.461 -5.239 11.071 1.00 94.25 188 ILE A CA 1
ATOM 1555 C C . ILE A 1 188 ? -14.330 -4.219 11.223 1.00 94.25 188 ILE A C 1
ATOM 1557 O O . ILE A 1 188 ? -14.580 -3.076 11.602 1.00 94.25 188 ILE A O 1
ATOM 1561 N N . ILE A 1 189 ? -13.103 -4.602 10.860 1.00 93.56 189 ILE A N 1
ATOM 1562 C CA . ILE A 1 189 ? -11.888 -3.795 11.039 1.00 93.56 189 ILE A CA 1
ATOM 1563 C C . ILE A 1 189 ? -12.008 -2.446 10.317 1.00 93.56 189 ILE A C 1
ATOM 1565 O O . ILE A 1 189 ? -11.765 -1.394 10.918 1.00 93.56 189 ILE A O 1
ATOM 1569 N N . ARG A 1 190 ? -12.425 -2.452 9.042 1.00 92.38 190 ARG A N 1
ATOM 1570 C CA . ARG A 1 190 ? -12.540 -1.225 8.237 1.00 92.38 190 ARG A CA 1
ATOM 1571 C C . ARG A 1 190 ? -13.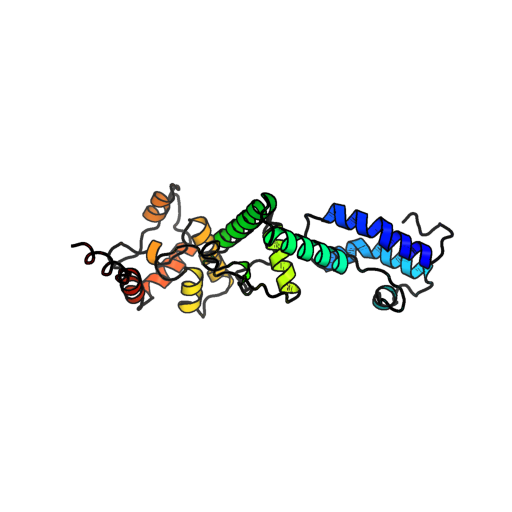702 -0.342 8.658 1.00 92.38 190 ARG A C 1
ATOM 1573 O O . ARG A 1 190 ? -13.589 0.881 8.592 1.00 92.38 190 ARG A O 1
ATOM 1580 N N . LYS A 1 191 ? -14.836 -0.931 9.045 1.00 93.69 191 LYS A N 1
ATOM 1581 C CA . LYS A 1 191 ? -15.987 -0.144 9.496 1.00 93.69 191 LYS A CA 1
ATOM 1582 C C . LYS A 1 191 ? -15.723 0.472 10.863 1.00 93.69 191 LYS A C 1
ATOM 1584 O O . LYS A 1 191 ? -16.007 1.652 11.008 1.00 93.69 191 LYS A O 1
ATOM 1589 N N . ALA A 1 192 ? -15.088 -0.246 11.787 1.00 93.38 192 ALA A N 1
ATOM 1590 C CA . ALA A 1 192 ? -14.645 0.317 13.060 1.00 93.38 192 ALA A CA 1
ATOM 1591 C C . ALA A 1 192 ? -13.696 1.513 12.857 1.00 93.38 192 ALA A C 1
ATOM 1593 O O . ALA A 1 192 ? -13.950 2.597 13.378 1.00 93.38 192 ALA A O 1
ATOM 1594 N N . ALA A 1 193 ? -12.691 1.375 11.983 1.00 92.88 193 ALA A N 1
ATOM 1595 C CA . ALA A 1 193 ? -11.798 2.479 11.619 1.00 92.88 193 ALA A CA 1
ATOM 1596 C C . ALA A 1 193 ? -12.535 3.692 11.024 1.00 92.88 193 ALA A C 1
ATOM 1598 O O . ALA A 1 193 ? -12.179 4.835 11.292 1.00 92.88 193 ALA A O 1
ATOM 1599 N N . ALA A 1 194 ? -13.588 3.473 10.230 1.00 92.00 194 ALA A N 1
ATOM 1600 C CA . ALA A 1 194 ? -14.394 4.559 9.666 1.00 92.00 194 ALA A CA 1
ATOM 1601 C C . ALA A 1 194 ? -15.219 5.334 10.716 1.00 92.00 194 ALA A C 1
ATOM 1603 O O . ALA A 1 194 ? -15.782 6.381 10.382 1.00 92.00 194 ALA A O 1
ATOM 1604 N N . PHE A 1 195 ? -15.316 4.814 11.940 1.00 91.31 195 PHE A N 1
ATOM 1605 C CA . PHE A 1 195 ? -15.901 5.451 13.123 1.00 91.31 195 PHE A CA 1
ATOM 1606 C C . PHE A 1 195 ? -14.821 5.831 14.154 1.00 91.31 195 PHE A C 1
ATOM 1608 O O . PHE A 1 195 ? -15.134 6.012 15.324 1.00 91.31 195 PHE A O 1
ATOM 1615 N N . SER A 1 196 ? -13.552 5.922 13.733 1.00 90.31 196 SER A N 1
ATOM 1616 C CA . SER A 1 196 ? -12.414 6.268 14.600 1.00 90.31 196 SER A CA 1
ATOM 1617 C C . SER A 1 196 ? -12.256 5.340 15.812 1.00 90.31 196 SER A C 1
ATOM 1619 O O . SER A 1 196 ? -11.756 5.748 16.859 1.00 90.31 196 SER A O 1
ATOM 1621 N N . ILE A 1 197 ? -12.693 4.085 15.671 1.00 92.00 197 ILE A N 1
ATOM 1622 C CA . ILE A 1 197 ? -12.603 3.064 16.712 1.00 92.00 197 ILE A CA 1
ATOM 1623 C C . ILE A 1 197 ? -11.416 2.161 16.380 1.00 92.00 197 ILE A C 1
ATOM 1625 O O . ILE A 1 197 ? -11.416 1.448 15.369 1.00 92.00 197 ILE A O 1
ATOM 1629 N N . HIS A 1 198 ? -10.400 2.215 17.232 1.00 92.19 198 HIS A N 1
ATOM 1630 C CA . HIS A 1 198 ? -9.112 1.548 17.056 1.00 92.19 198 HIS A CA 1
ATOM 1631 C C . HIS A 1 198 ? -8.809 0.544 18.172 1.00 92.19 198 HIS A C 1
ATOM 1633 O O . HIS A 1 198 ? -8.207 -0.498 17.907 1.00 92.19 198 HIS A O 1
ATOM 1639 N N . GLY A 1 199 ? -9.279 0.817 19.391 1.00 91.00 199 GLY A N 1
ATOM 1640 C CA . GLY A 1 199 ? -9.189 -0.067 20.551 1.00 91.00 199 GLY A CA 1
ATOM 1641 C C . GLY A 1 199 ? -10.542 -0.670 20.918 1.00 91.00 199 GLY A C 1
ATOM 1642 O O . GLY A 1 199 ? -11.586 -0.045 20.739 1.00 91.00 199 GLY A O 1
ATOM 1643 N N . VAL A 1 200 ? -10.530 -1.890 21.453 1.00 89.62 200 VAL A N 1
ATOM 1644 C CA . VAL A 1 200 ? -11.754 -2.582 21.890 1.00 89.62 200 VAL A CA 1
ATOM 1645 C C . VAL A 1 200 ? -12.394 -1.885 23.085 1.00 89.62 200 VAL A C 1
ATOM 1647 O O . VAL A 1 200 ? -13.613 -1.763 23.130 1.00 89.62 200 VAL A O 1
ATOM 1650 N N . LEU A 1 201 ? -11.586 -1.364 24.013 1.00 87.69 201 LEU A N 1
ATOM 1651 C CA . LEU A 1 201 ? -12.090 -0.704 25.222 1.00 87.69 201 LEU A CA 1
ATOM 1652 C C . LEU A 1 201 ? -12.864 0.589 24.924 1.00 87.69 201 LEU A C 1
ATOM 1654 O O . LEU A 1 201 ? -13.671 1.014 25.737 1.00 87.69 201 LEU A O 1
ATOM 1658 N N . GLN A 1 202 ? -12.719 1.163 23.725 1.00 88.75 202 GLN A N 1
ATOM 1659 C CA . GLN A 1 202 ? -13.553 2.286 23.275 1.00 88.75 202 GLN A CA 1
ATOM 1660 C C . GLN A 1 202 ? -15.027 1.896 23.056 1.00 88.75 202 GLN A C 1
ATOM 1662 O O . GLN A 1 202 ? -15.864 2.770 22.849 1.00 88.75 202 GLN A O 1
ATOM 1667 N N . LEU A 1 203 ? -15.343 0.597 23.037 1.00 88.31 203 LEU A N 1
ATOM 1668 C CA . LEU A 1 203 ? -16.689 0.049 22.840 1.00 88.31 203 LEU A CA 1
ATOM 1669 C C . LEU A 1 203 ? -17.315 -0.488 24.128 1.00 88.31 203 LEU A C 1
ATOM 1671 O O . LEU A 1 203 ? -18.417 -1.038 24.081 1.00 88.31 203 LEU A O 1
ATOM 1675 N N . VAL A 1 204 ? -16.623 -0.360 25.255 1.00 86.00 204 VAL A N 1
ATOM 1676 C CA . VAL A 1 204 ? -17.051 -0.877 26.553 1.00 86.00 204 VAL A CA 1
ATOM 1677 C C . VAL A 1 204 ? -17.405 0.305 27.461 1.00 86.00 204 VAL A C 1
ATOM 1679 O O . VAL A 1 204 ? -16.905 1.416 27.275 1.00 86.00 204 VAL A O 1
ATOM 1682 N N . THR A 1 205 ? -18.326 0.099 28.398 1.00 82.12 205 THR A N 1
ATOM 1683 C CA . THR A 1 205 ? -18.645 1.073 29.446 1.00 82.12 205 THR A CA 1
ATOM 1684 C C . THR A 1 205 ? -17.453 1.279 30.391 1.00 82.12 205 THR A C 1
ATOM 1686 O O . THR A 1 205 ? -16.539 0.458 30.449 1.00 82.12 205 THR A O 1
ATOM 1689 N N . GLN A 1 206 ? -17.441 2.398 31.127 1.00 73.25 206 GLN A N 1
ATOM 1690 C CA . GLN A 1 206 ? -16.318 2.791 31.997 1.00 73.25 206 GLN A CA 1
ATOM 1691 C C . GLN A 1 206 ? -16.003 1.785 33.114 1.00 73.25 206 GLN A C 1
ATOM 1693 O O . GLN A 1 206 ? -14.878 1.743 33.604 1.00 73.25 206 GLN A O 1
ATOM 1698 N N . ASP A 1 207 ? -16.994 0.998 33.507 1.00 69.31 207 ASP A N 1
ATOM 1699 C CA . ASP A 1 207 ? -16.950 -0.055 34.518 1.00 69.31 207 ASP A CA 1
ATOM 1700 C C . ASP A 1 207 ? -16.691 -1.448 33.920 1.00 69.31 207 ASP A C 1
ATOM 1702 O O . ASP A 1 207 ? -16.765 -2.443 34.630 1.00 69.31 207 ASP A O 1
ATOM 1706 N N . ALA A 1 208 ? -16.429 -1.531 32.612 1.00 67.94 208 ALA A N 1
ATOM 1707 C CA . ALA A 1 208 ? -16.276 -2.771 31.857 1.00 67.94 208 ALA A CA 1
ATOM 1708 C C . ALA A 1 208 ? -17.486 -3.737 31.900 1.00 67.94 208 ALA A C 1
ATOM 1710 O O . ALA A 1 208 ? -17.406 -4.834 31.351 1.00 67.94 208 ALA A O 1
ATOM 1711 N N . SER A 1 209 ? -18.618 -3.329 32.488 1.00 69.25 209 SER A N 1
ATOM 1712 C CA . SER A 1 209 ? -19.778 -4.199 32.735 1.00 69.25 209 SER A CA 1
ATOM 1713 C C . SER A 1 209 ? -20.622 -4.465 31.487 1.00 69.25 209 SER A C 1
ATOM 1715 O O . SER A 1 209 ? -21.368 -5.444 31.420 1.00 69.25 209 SER A O 1
ATOM 1717 N N . GLY A 1 210 ? -20.517 -3.600 30.473 1.00 78.44 210 GLY A N 1
ATOM 1718 C CA . GLY A 1 210 ? -21.351 -3.662 29.284 1.00 78.44 210 GLY A CA 1
ATOM 1719 C C . GLY A 1 210 ? -20.704 -3.074 28.036 1.00 78.44 210 GLY A C 1
ATOM 1720 O O . GLY A 1 210 ? -19.663 -2.426 28.057 1.00 78.44 210 GLY A O 1
ATOM 1721 N N . THR A 1 211 ? -21.354 -3.300 26.896 1.00 85.56 211 THR A N 1
ATOM 1722 C CA . THR A 1 211 ? -20.950 -2.719 25.608 1.00 85.56 211 THR A CA 1
ATOM 1723 C C . THR A 1 211 ? -21.765 -1.472 25.307 1.00 85.56 211 THR A C 1
ATOM 1725 O O . THR A 1 211 ? -22.985 -1.470 25.496 1.00 85.56 211 THR A O 1
ATOM 1728 N N . LEU A 1 212 ? -21.108 -0.438 24.778 1.00 87.31 212 LEU A N 1
ATOM 1729 C CA . LEU A 1 212 ? -21.787 0.751 24.276 1.00 87.31 212 LEU A CA 1
ATOM 1730 C C . LEU A 1 212 ? -22.809 0.365 23.204 1.00 87.31 212 LEU A C 1
ATOM 1732 O O . LEU A 1 212 ? -22.600 -0.536 22.388 1.00 87.31 212 LEU A O 1
ATOM 1736 N N . THR A 1 213 ? -23.934 1.065 23.197 1.00 90.75 213 THR A N 1
ATOM 1737 C CA . THR A 1 213 ? -24.981 0.897 22.191 1.00 90.75 213 THR A CA 1
ATOM 1738 C C . THR A 1 213 ? -24.607 1.595 20.884 1.00 90.75 213 THR A C 1
ATOM 1740 O O . THR A 1 213 ? -23.793 2.518 20.840 1.00 90.75 213 THR A O 1
ATOM 1743 N N . TRP A 1 214 ? -25.249 1.182 19.788 1.00 91.94 214 TRP A N 1
ATOM 1744 C CA . TRP A 1 214 ? -25.045 1.814 18.482 1.00 91.94 214 TRP A CA 1
ATOM 1745 C C . TRP A 1 214 ? -25.381 3.314 18.485 1.00 91.94 214 TRP A C 1
ATOM 1747 O O . TRP A 1 214 ? -24.683 4.100 17.845 1.00 91.94 214 TRP A O 1
ATOM 1757 N N . LEU A 1 215 ? -26.427 3.698 19.224 1.00 90.44 215 LEU A N 1
ATOM 1758 C CA . LEU A 1 215 ? -26.846 5.089 19.403 1.00 90.44 215 LEU A CA 1
ATOM 1759 C C . LEU A 1 215 ? -25.724 5.915 20.039 1.00 90.44 215 LEU A C 1
ATOM 1761 O O . LEU A 1 215 ? -25.276 6.884 19.438 1.00 90.44 215 LEU A O 1
ATOM 1765 N N . GLN A 1 216 ? -25.169 5.444 21.159 1.00 90.62 216 GLN A N 1
ATOM 1766 C CA . GLN A 1 216 ? -24.065 6.118 21.852 1.00 90.62 216 GLN A CA 1
ATOM 1767 C C . GLN A 1 216 ? -22.831 6.296 20.958 1.00 90.62 216 GLN A C 1
ATOM 1769 O O . GLN A 1 216 ? -22.222 7.362 20.940 1.00 90.62 216 GLN A O 1
ATOM 1774 N N . ILE A 1 217 ? -22.468 5.281 20.168 1.00 90.56 217 ILE A N 1
ATOM 1775 C CA . ILE A 1 217 ? -21.330 5.376 19.239 1.00 90.56 217 ILE A CA 1
ATOM 1776 C C . ILE A 1 217 ? -21.589 6.418 18.149 1.00 90.56 217 ILE A C 1
ATOM 1778 O O . ILE A 1 217 ? -20.669 7.143 17.759 1.00 90.56 217 ILE A O 1
ATOM 1782 N N . CYS A 1 218 ? -22.820 6.487 17.638 1.00 90.81 218 CYS A N 1
ATOM 1783 C CA . CYS A 1 218 ? -23.209 7.499 16.663 1.00 90.81 218 CYS A CA 1
ATOM 1784 C C . CYS A 1 218 ? -23.149 8.904 17.266 1.00 90.81 218 CYS A C 1
ATOM 1786 O O . CYS A 1 218 ? -22.584 9.791 16.627 1.00 90.81 218 CYS A O 1
ATOM 1788 N N . ASP A 1 219 ? -23.632 9.078 18.496 1.00 89.75 219 ASP A N 1
ATOM 1789 C CA . ASP A 1 219 ? -23.613 10.357 19.209 1.00 89.75 219 ASP A CA 1
ATOM 1790 C C . ASP A 1 219 ? -22.177 10.841 19.457 1.00 89.75 219 ASP A C 1
ATOM 1792 O O . ASP A 1 219 ? -21.833 11.964 19.083 1.00 89.75 219 ASP A O 1
ATOM 1796 N N . ILE A 1 220 ? -21.294 9.967 19.963 1.00 87.94 220 ILE A N 1
ATOM 1797 C CA . ILE A 1 220 ? -19.860 10.263 20.166 1.00 87.94 220 ILE A CA 1
ATOM 1798 C C . ILE A 1 220 ? -19.193 10.687 18.849 1.00 87.94 220 ILE A C 1
ATOM 1800 O O . ILE A 1 220 ? -18.390 11.619 18.813 1.00 87.94 220 ILE A O 1
ATOM 1804 N N . ASN A 1 221 ? -19.548 10.029 17.744 1.00 87.62 221 ASN A N 1
ATOM 1805 C CA . ASN A 1 221 ? -19.000 10.322 16.421 1.00 87.62 221 ASN A CA 1
ATOM 1806 C C . ASN A 1 221 ? -19.728 11.449 15.674 1.00 87.62 221 ASN A C 1
ATOM 1808 O O . ASN A 1 221 ? -19.394 11.708 14.514 1.00 87.62 221 ASN A O 1
ATOM 1812 N N . LYS A 1 222 ? -20.713 12.111 16.300 1.00 89.31 222 LYS A N 1
ATOM 1813 C CA . LYS A 1 222 ? -21.548 13.158 15.688 1.00 89.31 222 LYS A CA 1
ATOM 1814 C C . LYS A 1 222 ? -22.186 12.701 14.368 1.00 89.31 222 LYS A C 1
ATOM 1816 O O . LYS A 1 222 ? -22.151 13.408 13.360 1.00 89.31 222 LYS A O 1
ATOM 1821 N N . ARG A 1 223 ? -22.736 11.482 14.350 1.00 87.69 223 ARG A N 1
ATOM 1822 C CA . ARG A 1 223 ? -23.389 10.866 13.184 1.00 87.69 223 ARG A CA 1
ATOM 1823 C C . ARG A 1 223 ? -24.857 10.552 13.460 1.00 87.69 223 ARG A C 1
ATOM 1825 O O . ARG A 1 223 ? -25.203 10.198 14.579 1.00 87.69 223 ARG A O 1
ATOM 1832 N N . PRO A 1 224 ? -25.727 10.601 12.437 1.00 86.38 224 PRO A N 1
ATOM 1833 C CA . PRO A 1 224 ? -27.122 10.229 12.608 1.00 86.38 224 PRO A CA 1
ATOM 1834 C C . PRO A 1 224 ? -27.266 8.711 12.790 1.00 86.38 224 PRO A C 1
ATOM 1836 O O . PRO A 1 224 ? -26.880 7.933 11.916 1.00 86.38 224 PRO A O 1
ATOM 1839 N N . ALA A 1 225 ? -27.907 8.287 13.877 1.00 85.06 225 ALA A N 1
ATOM 1840 C CA . ALA A 1 225 ? -28.225 6.886 14.160 1.00 85.06 225 ALA A CA 1
ATOM 1841 C C . ALA A 1 225 ? -29.486 6.393 13.414 1.00 85.06 225 ALA A C 1
ATOM 1843 O O . ALA A 1 225 ? -30.361 5.752 13.993 1.00 85.06 225 ALA A O 1
ATOM 1844 N N . ARG A 1 226 ? -29.629 6.728 12.125 1.00 82.19 226 ARG A N 1
ATOM 1845 C CA . ARG A 1 226 ? -30.835 6.396 11.348 1.00 82.19 226 ARG A CA 1
ATOM 1846 C C . ARG A 1 226 ? -30.775 4.971 10.792 1.00 82.19 226 ARG A C 1
ATOM 1848 O O . ARG A 1 226 ? -29.796 4.592 10.151 1.00 82.19 226 ARG A O 1
ATOM 1855 N N . GLY A 1 227 ? -31.871 4.231 10.952 1.00 85.62 227 GLY A N 1
ATOM 1856 C CA . GLY A 1 227 ? -32.086 2.924 10.328 1.00 85.62 227 GLY A CA 1
ATOM 1857 C C . GLY A 1 227 ? -31.588 1.732 11.150 1.00 85.62 227 GLY A C 1
ATOM 1858 O O . GLY A 1 227 ? -31.386 1.812 12.359 1.00 85.62 227 GLY A O 1
ATOM 1859 N N . ARG A 1 228 ? -31.434 0.587 10.475 1.00 88.81 228 ARG A N 1
ATOM 1860 C CA . ARG A 1 228 ? -31.056 -0.687 11.101 1.00 88.81 228 ARG A CA 1
ATOM 1861 C C . ARG A 1 228 ? -29.610 -0.656 11.605 1.00 88.81 228 ARG A C 1
ATOM 1863 O O . ARG A 1 228 ? -28.717 -0.183 10.904 1.00 88.81 228 ARG A O 1
ATOM 1870 N N . ILE A 1 229 ? -29.377 -1.258 12.776 1.00 91.94 229 ILE A N 1
ATOM 1871 C CA . ILE A 1 229 ? -28.033 -1.447 13.337 1.00 91.94 229 ILE A CA 1
ATOM 1872 C C . ILE A 1 229 ? -27.140 -2.176 12.314 1.00 91.94 229 ILE A C 1
ATOM 1874 O O . ILE A 1 229 ? -27.533 -3.230 11.798 1.00 91.94 229 ILE A O 1
ATOM 1878 N N . PRO A 1 230 ? -25.941 -1.653 12.006 1.00 93.25 230 PRO A N 1
ATOM 1879 C CA . PRO A 1 230 ? -25.063 -2.275 11.027 1.00 93.25 230 PRO A CA 1
ATOM 1880 C C . PRO A 1 230 ? -24.586 -3.667 11.452 1.00 93.25 230 PRO A C 1
ATOM 1882 O O . PRO A 1 230 ? -24.104 -3.857 12.567 1.00 93.25 230 PRO A O 1
ATOM 1885 N N . ARG A 1 231 ? -24.592 -4.620 10.510 1.00 94.25 231 ARG A N 1
ATOM 1886 C CA . ARG A 1 231 ? -24.127 -6.003 10.736 1.00 94.25 231 ARG A CA 1
ATOM 1887 C C . ARG A 1 231 ? -22.722 -6.077 11.341 1.00 94.25 231 ARG A C 1
ATOM 1889 O O . ARG A 1 231 ? -22.493 -6.890 12.227 1.00 94.25 231 ARG A O 1
ATOM 1896 N N . TRP A 1 232 ? -21.789 -5.242 10.876 1.00 94.25 232 TRP A N 1
ATOM 1897 C CA . TRP A 1 232 ? -20.409 -5.229 11.382 1.00 94.25 232 TRP A CA 1
ATOM 1898 C C . TRP A 1 232 ? -20.353 -4.931 12.885 1.00 94.25 232 TRP A C 1
ATOM 1900 O O . TRP A 1 232 ? -19.544 -5.520 13.595 1.00 94.25 232 TRP A O 1
ATOM 1910 N N . PHE A 1 233 ? -21.235 -4.048 13.360 1.00 94.38 233 PHE A N 1
ATOM 1911 C CA . PHE A 1 233 ? -21.294 -3.653 14.756 1.00 94.38 233 PHE A CA 1
ATOM 1912 C C . PHE A 1 233 ? -21.897 -4.770 15.604 1.00 94.38 233 PHE A C 1
ATOM 1914 O O . PHE A 1 233 ? -21.335 -5.116 16.633 1.00 94.38 233 PHE A O 1
ATOM 1921 N N . THR A 1 234 ? -22.980 -5.400 15.138 1.00 93.38 234 THR A N 1
ATOM 1922 C CA . THR A 1 234 ? -23.565 -6.569 15.812 1.00 93.38 234 THR A CA 1
ATOM 1923 C C . THR A 1 234 ? -22.560 -7.714 15.934 1.00 93.38 234 THR A C 1
ATOM 1925 O O . THR A 1 234 ? -22.430 -8.296 17.004 1.00 93.38 234 THR A O 1
ATOM 1928 N N . LEU A 1 235 ? -21.807 -8.009 14.868 1.00 93.75 235 LEU A N 1
ATOM 1929 C CA . LEU A 1 235 ? -20.764 -9.038 14.902 1.00 93.75 235 LEU A CA 1
ATOM 1930 C C . LEU A 1 235 ? -19.674 -8.702 15.922 1.00 93.75 235 LEU A C 1
ATOM 1932 O O . LEU A 1 235 ? -19.331 -9.548 16.741 1.00 93.75 235 LEU A O 1
ATOM 1936 N N . LEU A 1 236 ? -19.154 -7.472 15.893 1.00 93.06 236 LEU A N 1
ATOM 1937 C CA . LEU A 1 236 ? -18.124 -7.037 16.833 1.00 93.06 236 LEU A CA 1
ATOM 1938 C C . LEU A 1 236 ? -18.631 -7.063 18.279 1.00 93.06 236 LEU A C 1
ATOM 1940 O O . LEU A 1 236 ? -17.932 -7.552 19.156 1.00 93.06 236 LEU A O 1
ATOM 1944 N N . ARG A 1 237 ? -19.860 -6.602 18.521 1.00 91.69 237 ARG A N 1
ATOM 1945 C CA . ARG A 1 237 ? -20.489 -6.626 19.844 1.00 91.69 237 ARG A CA 1
ATOM 1946 C C . ARG A 1 237 ? -20.618 -8.047 20.384 1.00 91.69 237 ARG A C 1
ATOM 1948 O O . ARG A 1 237 ? -20.247 -8.276 21.527 1.00 91.69 237 ARG A O 1
ATOM 1955 N N . ASN A 1 238 ? -21.069 -8.992 19.560 1.00 91.06 238 ASN A N 1
ATOM 1956 C CA . ASN A 1 238 ? -21.169 -10.398 19.955 1.00 91.06 238 ASN A CA 1
ATOM 1957 C C . ASN A 1 238 ? -19.791 -10.991 20.290 1.00 91.06 238 ASN A C 1
ATOM 1959 O O . ASN A 1 238 ? -19.673 -11.763 21.232 1.00 91.06 238 ASN A O 1
ATOM 1963 N N . LEU A 1 239 ? -18.739 -10.618 19.546 1.00 91.56 239 LEU A N 1
ATOM 1964 C CA . LEU A 1 239 ? -17.370 -11.041 19.868 1.00 91.56 239 LEU A CA 1
ATOM 1965 C C . LEU A 1 239 ? -16.900 -10.489 21.216 1.00 91.56 239 LEU A C 1
ATOM 1967 O O . LEU A 1 239 ? -16.259 -11.210 21.966 1.00 91.56 239 LEU A O 1
ATOM 1971 N N . ILE A 1 240 ? -17.223 -9.230 21.518 1.00 89.06 240 ILE A N 1
ATOM 1972 C CA . ILE A 1 240 ? -16.879 -8.597 22.797 1.00 89.06 240 ILE A CA 1
ATOM 1973 C C . ILE A 1 240 ? -17.646 -9.270 23.941 1.00 89.06 240 ILE A C 1
ATOM 1975 O O . ILE A 1 240 ? -17.041 -9.664 24.923 1.00 89.06 240 ILE A O 1
ATOM 1979 N N . GLN A 1 241 ? -18.952 -9.489 23.798 1.00 86.81 241 GLN A N 1
ATOM 1980 C CA . GLN A 1 241 ? -19.768 -10.122 24.844 1.00 86.81 241 GLN A CA 1
ATOM 1981 C C . GLN A 1 241 ? -19.357 -11.568 25.158 1.00 86.81 241 GLN A C 1
ATOM 1983 O O . GLN A 1 241 ? -19.526 -12.012 26.286 1.00 86.81 241 GLN A O 1
ATOM 1988 N N . ASN A 1 242 ? -18.810 -12.289 24.178 1.00 85.50 242 ASN A N 1
ATOM 1989 C CA . ASN A 1 242 ? -18.337 -13.662 24.357 1.00 85.50 242 ASN A CA 1
ATOM 1990 C C . ASN A 1 242 ? -16.867 -13.747 24.807 1.00 85.50 242 ASN A C 1
ATOM 1992 O O . ASN A 1 242 ? -16.358 -14.849 25.002 1.00 85.50 242 ASN A O 1
ATOM 1996 N N . ALA A 1 243 ? -16.158 -12.620 24.919 1.00 83.31 243 ALA A N 1
ATOM 1997 C CA . ALA A 1 243 ? -14.759 -12.613 25.323 1.00 83.31 243 ALA A CA 1
ATOM 1998 C C . ALA A 1 243 ? -14.651 -12.604 26.855 1.00 83.31 243 ALA A C 1
ATOM 2000 O O . ALA A 1 243 ? -14.972 -11.611 27.501 1.00 83.31 243 ALA A O 1
ATOM 2001 N N . HIS A 1 244 ? -14.155 -13.702 27.427 1.00 65.50 244 HIS A N 1
ATOM 2002 C CA . HIS A 1 244 ? -14.021 -13.875 28.879 1.00 65.50 244 HIS A CA 1
ATOM 2003 C C . HIS A 1 244 ? -12.882 -13.049 29.513 1.00 65.50 244 HIS A C 1
ATOM 2005 O O . HIS A 1 244 ? -12.867 -12.871 30.724 1.00 65.50 244 HIS A O 1
ATOM 2011 N N . ASP A 1 245 ? -11.966 -12.491 28.711 1.00 67.25 245 ASP A N 1
ATOM 2012 C CA . ASP A 1 245 ? -10.730 -11.852 29.199 1.00 67.25 245 ASP A CA 1
ATOM 2013 C C . ASP A 1 245 ? -10.738 -10.313 29.152 1.00 67.25 245 ASP A C 1
ATOM 2015 O O . ASP A 1 245 ? -9.692 -9.682 29.308 1.00 67.25 245 ASP A O 1
ATOM 2019 N N . LEU A 1 246 ? -11.883 -9.667 28.900 1.00 66.31 246 LEU A N 1
ATOM 2020 C CA . LEU A 1 246 ? -11.933 -8.205 28.733 1.00 66.31 246 LEU A CA 1
ATOM 2021 C C . LEU A 1 246 ? -11.513 -7.430 29.991 1.00 66.31 246 LEU A C 1
ATOM 2023 O O . LEU A 1 246 ? -10.843 -6.400 29.874 1.00 66.31 246 LEU A O 1
ATOM 2027 N N . GLU A 1 247 ? -11.823 -7.957 31.176 1.00 61.56 247 GLU A N 1
ATOM 2028 C CA . GLU A 1 247 ? -11.437 -7.376 32.469 1.00 61.56 247 GLU A CA 1
ATOM 2029 C C . GLU A 1 247 ? -9.909 -7.322 32.652 1.00 61.56 247 GLU A C 1
ATOM 2031 O O . GLU A 1 247 ? -9.370 -6.334 33.161 1.00 61.56 247 GLU A O 1
ATOM 2036 N N . ASN A 1 248 ? -9.180 -8.317 32.128 1.00 61.75 248 ASN A N 1
ATOM 2037 C CA . ASN A 1 248 ? -7.714 -8.373 32.200 1.00 61.75 248 ASN A CA 1
ATOM 2038 C C . ASN A 1 248 ? -7.052 -7.210 31.438 1.00 61.75 248 ASN A C 1
ATOM 2040 O O . ASN A 1 248 ? -6.005 -6.690 31.842 1.00 61.75 248 ASN A O 1
ATOM 2044 N N . TYR A 1 249 ? -7.677 -6.747 30.351 1.00 61.16 249 TYR A N 1
ATOM 2045 C CA . TYR A 1 249 ? -7.181 -5.599 29.590 1.00 61.16 249 TYR A CA 1
ATOM 2046 C C . TYR A 1 249 ? -7.409 -4.267 30.317 1.00 61.16 249 TYR A C 1
ATOM 2048 O O . TYR A 1 249 ? -6.594 -3.354 30.170 1.00 61.16 249 TYR A O 1
ATOM 2056 N N . TYR A 1 250 ? -8.462 -4.166 31.135 1.00 55.62 250 TYR A N 1
ATOM 2057 C CA . TYR A 1 250 ? -8.754 -2.976 31.939 1.00 55.62 250 TYR A CA 1
ATOM 2058 C C . TYR A 1 250 ? -7.699 -2.778 33.038 1.00 55.62 250 TYR A C 1
ATOM 2060 O O . TYR A 1 250 ? -7.093 -1.708 33.132 1.00 55.62 250 TYR A O 1
ATOM 2068 N N . ILE A 1 251 ? -7.387 -3.845 33.785 1.00 51.97 251 ILE A N 1
ATOM 2069 C CA . ILE A 1 251 ? -6.404 -3.841 34.888 1.00 51.97 251 ILE A CA 1
ATOM 2070 C C . ILE A 1 251 ? -4.999 -3.459 34.393 1.00 51.97 251 ILE A C 1
ATOM 2072 O O . ILE A 1 251 ? -4.257 -2.752 35.076 1.00 51.97 251 ILE A O 1
ATOM 2076 N N . THR A 1 252 ? -4.635 -3.884 33.182 1.00 49.12 252 THR A N 1
ATOM 2077 C CA . THR A 1 252 ? -3.314 -3.598 32.600 1.00 49.12 252 THR A CA 1
ATOM 2078 C C . THR A 1 252 ? -3.171 -2.130 32.173 1.00 49.12 252 THR A C 1
ATOM 2080 O O . THR A 1 252 ? -2.084 -1.570 32.275 1.00 49.12 252 THR A O 1
ATOM 2083 N N . SER A 1 253 ? -4.265 -1.480 31.754 1.00 47.09 253 SER A N 1
ATOM 2084 C CA . SER A 1 253 ? -4.278 -0.054 31.384 1.00 47.09 253 SER A CA 1
ATOM 2085 C C . SER A 1 253 ? -4.368 0.913 32.573 1.00 47.09 253 SER A C 1
ATOM 2087 O O . SER A 1 253 ? -3.989 2.074 32.442 1.00 47.09 253 SER A O 1
ATOM 2089 N N . ALA A 1 254 ? -4.845 0.437 33.729 1.00 38.62 254 ALA A N 1
ATOM 2090 C CA . ALA A 1 254 ? -5.045 1.238 34.937 1.00 38.62 254 ALA A CA 1
ATOM 2091 C C . ALA A 1 254 ? -3.828 1.279 35.877 1.00 38.62 254 ALA A C 1
ATOM 2093 O O . ALA A 1 254 ? -3.847 2.044 36.838 1.00 38.62 254 ALA A O 1
ATOM 2094 N N . LYS A 1 255 ? -2.766 0.491 35.636 1.00 32.66 255 LYS A N 1
ATOM 2095 C CA . LYS A 1 255 ? -1.519 0.625 36.405 1.00 32.66 255 LYS A CA 1
ATOM 2096 C C . LYS A 1 255 ? -0.856 1.960 36.048 1.00 32.66 255 LYS A C 1
ATOM 2098 O O . LYS A 1 255 ? -0.381 2.103 34.920 1.00 32.66 255 LYS A O 1
ATOM 2103 N N . PRO A 1 256 ? -0.775 2.934 36.974 1.00 35.44 256 PRO A N 1
ATOM 2104 C CA . PRO A 1 256 ? -0.003 4.138 36.732 1.00 35.44 256 PRO A CA 1
ATOM 2105 C C . PRO A 1 256 ? 1.462 3.732 36.573 1.00 35.44 256 PRO A C 1
ATOM 2107 O O . PRO A 1 256 ? 1.967 2.902 37.334 1.00 35.44 256 PRO A O 1
ATOM 2110 N N . ASN A 1 257 ? 2.162 4.348 35.623 1.00 35.56 257 ASN A N 1
ATOM 2111 C CA . ASN A 1 257 ? 3.621 4.340 35.566 1.00 35.56 257 ASN A CA 1
ATOM 2112 C C . ASN A 1 257 ? 4.182 5.118 36.778 1.00 35.56 257 ASN A C 1
ATOM 2114 O O . ASN A 1 257 ? 4.755 6.194 36.642 1.00 35.56 257 ASN A O 1
ATOM 2118 N N . ASN A 1 258 ? 4.034 4.578 37.990 1.00 34.31 258 ASN A N 1
ATOM 2119 C CA . ASN A 1 258 ? 4.754 5.036 39.175 1.00 34.31 258 ASN A CA 1
ATOM 2120 C C . ASN A 1 258 ? 6.162 4.430 39.159 1.00 34.31 258 ASN A C 1
ATOM 2122 O O . ASN A 1 258 ? 6.516 3.588 39.977 1.00 34.31 258 ASN A O 1
ATOM 2126 N N . LYS A 1 259 ? 6.969 4.845 38.180 1.00 42.81 259 LYS A N 1
ATOM 2127 C CA . LYS A 1 259 ? 8.430 4.723 38.210 1.00 42.81 259 LYS A CA 1
ATOM 2128 C C . LYS A 1 259 ? 9.045 5.964 37.573 1.00 42.81 259 LYS A C 1
ATOM 2130 O O . LYS A 1 259 ? 9.416 5.945 36.406 1.00 42.81 259 LYS A O 1
ATOM 2135 N N . LYS A 1 260 ? 9.099 7.029 38.377 1.00 43.12 260 LYS A N 1
ATOM 2136 C CA . LYS A 1 260 ? 10.052 8.161 38.386 1.00 43.12 260 LYS A CA 1
ATOM 2137 C C . LYS A 1 260 ? 9.329 9.412 38.866 1.00 43.12 260 LYS A C 1
ATOM 2139 O O . LYS A 1 260 ? 8.857 10.216 38.064 1.00 43.12 260 LYS A O 1
ATOM 2144 N N . ARG A 1 261 ? 9.240 9.561 40.185 1.00 35.78 261 ARG A N 1
ATOM 2145 C CA . ARG A 1 261 ? 9.105 10.873 40.821 1.00 35.78 261 ARG A CA 1
ATOM 2146 C C . ARG A 1 261 ? 9.474 10.834 42.307 1.00 35.78 261 ARG A C 1
ATOM 2148 O O . ARG A 1 261 ? 8.829 11.491 43.092 1.00 35.78 261 ARG A O 1
ATOM 2155 N N . ASP A 1 262 ? 10.518 10.087 42.663 1.00 35.41 262 ASP A N 1
ATOM 2156 C CA . ASP A 1 262 ? 11.104 10.093 44.012 1.00 35.41 262 ASP A CA 1
ATOM 2157 C C . ASP A 1 262 ? 12.630 9.963 43.888 1.00 35.41 262 ASP A C 1
ATOM 2159 O O . ASP A 1 262 ? 13.206 8.917 44.173 1.00 35.41 262 ASP A O 1
ATOM 2163 N N . SER A 1 263 ? 13.292 10.988 43.345 1.00 41.12 263 SER A N 1
ATOM 2164 C CA . SER A 1 263 ? 14.756 11.114 43.450 1.00 41.12 263 SER A CA 1
ATOM 2165 C C . SER A 1 263 ? 15.294 12.534 43.239 1.00 41.12 263 SER A C 1
ATOM 2167 O O . SER A 1 263 ? 16.471 12.660 42.950 1.00 41.12 263 SER A O 1
ATOM 2169 N N . ASP A 1 264 ? 14.479 13.588 43.373 1.00 40.56 264 ASP A N 1
ATOM 2170 C CA . ASP A 1 264 ? 14.941 14.982 43.214 1.00 40.56 264 ASP A CA 1
ATOM 2171 C C . ASP A 1 264 ? 14.319 15.919 44.267 1.00 40.56 264 ASP A C 1
ATOM 2173 O O . ASP A 1 264 ? 13.882 17.019 43.953 1.00 40.56 264 ASP A O 1
ATOM 2177 N N . ILE A 1 265 ? 14.234 15.490 45.531 1.00 41.81 265 ILE A N 1
ATOM 2178 C CA . ILE A 1 265 ? 14.044 16.399 46.676 1.00 41.81 265 ILE A CA 1
ATOM 2179 C C . ILE A 1 265 ? 14.797 15.806 47.871 1.00 41.81 265 ILE A C 1
ATOM 2181 O O . ILE A 1 265 ? 14.200 15.148 48.713 1.00 41.81 265 ILE A O 1
ATOM 2185 N N . ASN A 1 266 ? 16.123 15.946 47.880 1.00 41.44 266 ASN A N 1
ATOM 2186 C CA . ASN A 1 266 ? 16.949 16.077 49.088 1.00 41.44 266 ASN A CA 1
ATOM 2187 C C . ASN A 1 266 ? 18.422 16.169 48.682 1.00 41.44 266 ASN A C 1
ATOM 2189 O O . ASN A 1 266 ? 19.171 15.213 48.815 1.00 41.44 266 ASN A O 1
ATOM 2193 N N . GLU A 1 267 ? 18.823 17.332 48.178 1.00 42.88 267 GLU A N 1
ATOM 2194 C CA . GLU A 1 267 ? 20.197 17.824 48.318 1.00 42.88 267 GLU A CA 1
ATOM 2195 C C . GLU A 1 267 ? 20.197 19.328 48.028 1.00 42.88 267 GLU A C 1
ATOM 2197 O O . GLU A 1 267 ? 20.351 19.782 46.896 1.00 42.88 267 GLU A O 1
ATOM 2202 N N . LYS A 1 268 ? 19.892 20.099 49.074 1.00 40.78 268 LYS A N 1
ATOM 2203 C CA . LYS A 1 268 ? 20.303 21.493 49.279 1.00 40.78 268 LYS A CA 1
ATOM 2204 C C . LYS A 1 268 ? 19.915 21.880 50.704 1.00 40.78 268 LYS A C 1
ATOM 2206 O O . LYS A 1 268 ? 18.806 22.347 50.937 1.00 40.78 268 LYS A O 1
ATOM 2211 N N . ASN A 1 269 ? 20.833 21.606 51.623 1.00 38.31 269 ASN A N 1
ATOM 2212 C CA . ASN A 1 269 ? 21.101 22.367 52.839 1.00 38.31 269 ASN A CA 1
ATOM 2213 C C . ASN A 1 269 ? 22.589 22.213 53.137 1.00 38.31 269 ASN A C 1
ATOM 2215 O O . ASN A 1 269 ? 23.054 21.053 53.091 1.00 38.31 269 ASN A O 1
#